Protein AF-A0A242DEE9-F1 (afdb_monomer_lite)

Sequence (255 aa):
MFSGCIQLQDLNLSGWNTSQVQDMKRMFLFSDNLSTLTLSSYFEFKNDTGLRGLLDADSRWVKDDSAAMYDSTEAFIAAHNDLAETATNHTYKIKTLDNPTAEGWGFDDKGSYMEITSYNGDPPHITVPAKIYGKPVEIDLGTVLKNQMANKTEAVTQTFKIESAGEGETPVKLVGTFKDLFARPSGSGGYTPNTTLTSADFGNADCSEIQDMSYMFCLCNTLKDLNVTGWNTSQVQDMSYMFFSCDLLKDLNVT

Secondary structure (DSSP, 8-state):
--TT-TT--EEEETT---TT----TTTTTT-TT--EEEEETT----S-------SSTTEEEEETTTTEEESSHHHHHHHHHTS-S---EEEEEEEE---GGGTTEEEEE-SSSEEEEEE-S-TTEEEE-SEETTEEEEE-HHHHSHHHHS-SSS----EEEE----TTSPPPEE-S--TTSSSEE-TTSSEE---S--EEE-TT-B-TT--B-TTTTTT-TT--EEE-TT---TT--B-TTTTTT-TT-------

Foldseek 3Di:
DCAQVCVAAEDECLVDQCQPPADQDCVCHNNANHFKYKYWLRDADHDHNNPDWAPDQQKWWAKPNNPDTHRIPVRVNVVSPPDDRDSDIIMTGIDRDPDVPCVQWDWDDPPQAIETDEGDDDLQEAEAEQHDPNHGYEYALCRHCVCQQLVADDHQHAEAYYDAQDPPGDGHEYDDELASNNWHQDPVRRTDADARHAEYYHHQYAPQHYAYLDCNCQNPCNHAYYHQENYNCVNHNYHHRNCHNVNNHDDDDHD

Radius of gyration: 24.54 Å; chains: 1; bounding box: 58×27×67 Å

pLDDT: mean 90.13, std 9.2, range [53.56, 98.56]

Structure (mmCIF, N/CA/C/O backbone):
data_AF-A0A242DEE9-F1
#
_entry.id   AF-A0A242DEE9-F1
#
loop_
_atom_site.group_PDB
_atom_site.id
_atom_site.type_symbol
_atom_site.label_atom_id
_atom_site.label_alt_id
_atom_site.label_comp_id
_atom_site.label_asym_id
_atom_site.label_entity_id
_atom_site.label_seq_id
_atom_site.pdbx_PDB_ins_code
_atom_site.Cartn_x
_atom_site.Cartn_y
_atom_site.Cartn_z
_atom_site.occupancy
_atom_site.B_iso_or_equiv
_atom_site.auth_seq_id
_atom_site.auth_comp_id
_atom_site.auth_asym_id
_atom_site.auth_atom_id
_atom_site.pdbx_PDB_model_num
ATOM 1 N N . MET A 1 1 ? -14.105 -1.099 40.316 1.00 91.12 1 MET A N 1
ATOM 2 C CA . MET A 1 1 ? -15.128 -2.163 40.423 1.00 91.12 1 MET A CA 1
ATOM 3 C C . MET A 1 1 ? -14.561 -3.509 40.004 1.00 91.12 1 MET A C 1
ATOM 5 O O . MET A 1 1 ? -14.631 -4.430 40.797 1.00 91.12 1 MET A O 1
ATOM 9 N N . PHE A 1 2 ? -13.954 -3.601 38.821 1.00 97.00 2 PHE A N 1
ATOM 10 C CA . PHE A 1 2 ? -13.239 -4.782 38.329 1.00 97.00 2 PHE A CA 1
ATOM 11 C C . PHE A 1 2 ? -11.722 -4.691 38.551 1.00 97.00 2 PHE A C 1
ATOM 13 O O . PHE A 1 2 ? -10.963 -5.452 37.973 1.00 97.00 2 PHE A O 1
ATOM 20 N N . SER A 1 3 ? -11.255 -3.748 39.375 1.00 96.69 3 SER A N 1
ATOM 21 C CA . SER A 1 3 ? -9.824 -3.592 39.626 1.00 96.69 3 SER A CA 1
ATOM 22 C C . SER A 1 3 ? -9.235 -4.873 40.223 1.00 96.69 3 SER A C 1
ATOM 24 O O . SER A 1 3 ? -9.791 -5.423 41.172 1.00 96.69 3 SER A O 1
ATOM 26 N N . GLY A 1 4 ? -8.116 -5.335 39.665 1.00 96.81 4 GLY A N 1
ATOM 27 C CA . GLY A 1 4 ? -7.438 -6.562 40.081 1.00 96.81 4 GLY A CA 1
ATOM 28 C C . GLY A 1 4 ? -8.089 -7.852 39.580 1.00 96.81 4 GLY A C 1
ATOM 29 O O . GLY A 1 4 ? -7.647 -8.936 39.963 1.00 96.81 4 GLY A O 1
ATOM 30 N N . CYS A 1 5 ? -9.108 -7.779 38.717 1.00 97.50 5 CYS A N 1
ATOM 31 C CA . CYS A 1 5 ? -9.684 -8.947 38.058 1.00 97.50 5 CYS A CA 1
ATOM 32 C C . CYS A 1 5 ? -8.754 -9.465 36.944 1.00 97.50 5 CYS A C 1
ATOM 34 O O . CYS A 1 5 ? -9.109 -9.475 35.771 1.00 97.50 5 CYS A O 1
ATOM 36 N N . ILE A 1 6 ? -7.562 -9.939 37.316 1.00 95.19 6 ILE A N 1
ATOM 37 C CA . ILE A 1 6 ? -6.488 -10.348 36.394 1.00 95.19 6 ILE A CA 1
ATOM 38 C C . ILE A 1 6 ? -6.852 -11.528 35.482 1.00 95.19 6 ILE A C 1
ATOM 40 O O . ILE A 1 6 ? -6.147 -11.782 34.519 1.00 95.19 6 ILE A O 1
ATOM 44 N N . GLN A 1 7 ? -7.918 -12.276 35.775 1.00 97.12 7 GLN A N 1
ATOM 45 C CA . GLN A 1 7 ? -8.393 -13.393 34.942 1.00 97.12 7 GLN A CA 1
ATOM 46 C C . GLN A 1 7 ? -9.595 -13.013 34.065 1.00 97.12 7 GLN A C 1
ATOM 48 O O . GLN A 1 7 ? -10.082 -13.840 33.301 1.00 97.12 7 GLN A O 1
ATOM 53 N N . LEU A 1 8 ? -10.124 -11.793 34.201 1.00 97.00 8 LEU A N 1
ATOM 54 C CA . LEU A 1 8 ? -11.303 -11.366 33.458 1.00 97.00 8 LEU A CA 1
ATOM 55 C C . LEU A 1 8 ? -10.911 -11.071 32.011 1.00 97.00 8 LEU A C 1
ATOM 57 O O . LEU A 1 8 ? -10.202 -10.104 31.756 1.00 97.00 8 LEU A O 1
ATOM 61 N N . GLN A 1 9 ? -11.383 -11.908 31.089 1.00 97.25 9 GLN A N 1
ATOM 62 C CA . GLN A 1 9 ? -11.098 -11.792 29.660 1.00 97.25 9 GLN A CA 1
ATOM 63 C C . GLN A 1 9 ? -12.263 -11.180 28.880 1.00 97.25 9 GLN A C 1
ATOM 65 O O . GLN A 1 9 ? -12.064 -10.261 28.086 1.00 97.25 9 GLN A O 1
ATOM 70 N N . ASP A 1 10 ? -13.475 -11.661 29.149 1.00 98.00 10 ASP A N 1
ATOM 71 C CA . ASP A 1 10 ? -14.701 -11.215 28.502 1.00 98.00 10 ASP A CA 1
ATOM 72 C C . ASP A 1 10 ? -15.637 -10.598 29.535 1.00 98.00 10 ASP A C 1
ATOM 74 O O . ASP A 1 10 ? -15.921 -11.193 30.579 1.00 98.00 10 ASP A O 1
ATOM 78 N N . LEU A 1 11 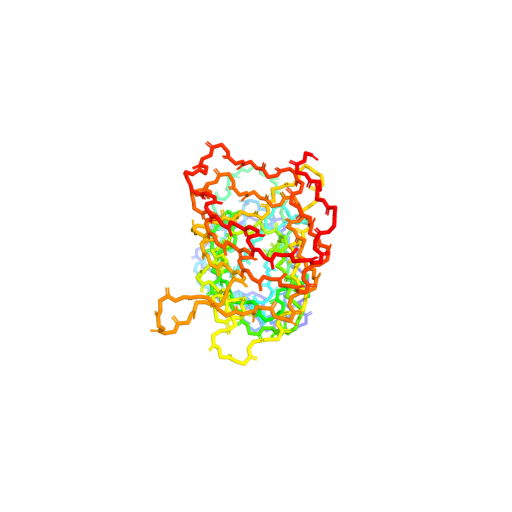? -16.145 -9.404 29.242 1.00 97.69 11 LEU A N 1
ATOM 79 C CA . LEU A 1 11 ? -17.069 -8.711 30.124 1.00 97.69 11 LEU A CA 1
ATOM 80 C C . LEU A 1 11 ? -18.249 -8.141 29.338 1.00 97.69 11 LEU A C 1
ATOM 82 O O . LEU A 1 11 ? -18.098 -7.340 28.416 1.00 97.69 11 LEU A O 1
ATOM 86 N N . ASN A 1 12 ? -19.451 -8.542 29.742 1.00 97.75 12 ASN A N 1
ATOM 87 C CA . ASN A 1 12 ? -20.695 -8.045 29.175 1.00 97.75 12 ASN A CA 1
ATOM 88 C C . ASN A 1 12 ? -21.346 -7.023 30.121 1.00 97.75 12 ASN A C 1
ATOM 90 O O . ASN A 1 12 ? -21.824 -7.379 31.196 1.00 97.75 12 ASN A O 1
ATOM 94 N N . LEU A 1 13 ? -21.381 -5.764 29.688 1.00 95.94 13 LEU A N 1
ATOM 95 C CA . LEU A 1 13 ? -22.006 -4.617 30.352 1.00 95.94 13 LEU A CA 1
ATOM 96 C C . LEU A 1 13 ? -23.177 -4.048 29.531 1.00 95.94 13 LEU A C 1
ATOM 98 O O . LEU A 1 13 ? -23.617 -2.932 29.781 1.00 95.94 13 LEU A O 1
ATOM 102 N N . SER A 1 14 ? -23.722 -4.799 28.569 1.00 95.06 14 SER A N 1
ATOM 103 C CA . SER A 1 14 ? -24.858 -4.346 27.740 1.00 95.06 14 SER A CA 1
ATOM 104 C C . SER A 1 14 ? -26.092 -3.930 28.547 1.00 95.06 14 SER A C 1
ATOM 106 O O . SER A 1 14 ? -26.856 -3.075 28.120 1.00 95.06 14 SER A O 1
ATOM 108 N N . GLY A 1 15 ? -26.292 -4.496 29.738 1.00 94.25 15 GLY A N 1
ATOM 109 C CA . GLY A 1 15 ? -27.392 -4.109 30.626 1.00 94.25 15 GLY A CA 1
ATOM 110 C C . GLY A 1 15 ? -27.139 -2.845 31.455 1.00 94.25 15 GLY A C 1
ATOM 111 O O . GLY A 1 15 ? -27.984 -2.485 32.272 1.00 94.25 15 GLY A O 1
ATOM 112 N N . TRP A 1 16 ? -25.972 -2.211 31.333 1.00 94.12 16 TRP A N 1
ATOM 113 C CA . TRP A 1 16 ? -25.558 -1.128 32.219 1.00 94.12 16 TRP A CA 1
ATOM 114 C C . TRP A 1 16 ? -25.853 0.220 31.575 1.00 94.12 16 TRP A C 1
ATOM 116 O O . TRP A 1 16 ? -25.464 0.471 30.438 1.00 94.12 16 TRP A O 1
ATOM 126 N N . ASN A 1 17 ? -26.504 1.094 32.339 1.00 92.88 17 ASN A N 1
ATOM 127 C CA . ASN A 1 17 ? -26.629 2.509 32.021 1.00 92.88 17 ASN A CA 1
ATOM 128 C C . ASN A 1 17 ? -25.762 3.286 33.008 1.00 92.88 17 ASN A C 1
ATOM 130 O O . ASN A 1 17 ? -26.022 3.276 34.214 1.00 92.88 17 ASN A O 1
ATOM 134 N N . THR A 1 18 ? -24.725 3.937 32.495 1.00 94.25 18 THR A N 1
ATOM 135 C CA . THR A 1 18 ? -23.767 4.678 33.313 1.00 94.25 18 THR A CA 1
ATOM 136 C C . THR A 1 18 ? -23.810 6.185 33.091 1.00 94.25 18 THR A C 1
ATOM 138 O O . THR A 1 18 ? -22.989 6.895 33.668 1.00 94.25 18 THR A O 1
ATOM 141 N N . SER A 1 19 ? -24.807 6.693 32.358 1.00 90.25 19 SER A N 1
ATOM 142 C CA . SER A 1 19 ? -25.003 8.131 32.091 1.00 90.25 19 SER A CA 1
ATOM 143 C C . SER A 1 19 ? -25.010 9.003 33.359 1.00 90.25 19 SER A C 1
ATOM 145 O O . SER A 1 19 ? -24.585 10.155 33.338 1.00 90.25 19 SER A O 1
ATOM 147 N N . GLN A 1 20 ? -25.453 8.452 34.497 1.00 93.94 20 GLN A N 1
ATOM 148 C CA . GLN A 1 20 ? -25.509 9.157 35.786 1.00 93.94 20 GLN A CA 1
ATOM 149 C C . GLN A 1 20 ? -24.255 8.974 36.655 1.00 93.94 20 GLN A C 1
ATOM 151 O O . GLN A 1 20 ? -24.100 9.657 37.672 1.00 93.94 20 GLN A O 1
ATOM 156 N N . VAL A 1 21 ? -23.359 8.053 36.293 1.00 95.31 21 VAL A N 1
ATOM 157 C CA . VAL A 1 21 ? -22.137 7.785 37.057 1.00 95.31 21 VAL A CA 1
ATOM 158 C C . VAL A 1 21 ? -21.182 8.964 36.888 1.00 95.31 21 VAL A C 1
ATOM 160 O O . VAL A 1 21 ? -20.873 9.372 35.777 1.00 95.31 21 VAL A O 1
ATOM 163 N N . GLN A 1 22 ? -20.703 9.512 38.004 1.00 94.19 22 GLN A N 1
ATOM 164 C CA . GLN A 1 22 ? -19.813 10.681 37.998 1.00 94.19 22 GLN A CA 1
ATOM 165 C C . GLN A 1 22 ? -18.328 10.301 38.037 1.00 94.19 22 GLN A C 1
ATOM 167 O O . GLN A 1 22 ? -17.477 11.060 37.575 1.00 94.19 22 GLN A O 1
ATOM 172 N N . ASP A 1 23 ? -18.002 9.131 38.595 1.00 93.94 23 ASP A N 1
ATOM 173 C CA . ASP A 1 23 ? -16.622 8.671 38.699 1.00 93.94 23 ASP A CA 1
ATOM 174 C C . ASP A 1 23 ? -16.493 7.164 38.476 1.00 93.94 23 ASP A C 1
ATOM 176 O O . ASP A 1 23 ? -17.119 6.361 39.169 1.00 93.94 23 ASP A O 1
ATOM 180 N N . MET A 1 24 ? -15.649 6.788 37.516 1.00 96.12 24 MET A N 1
ATOM 181 C CA . MET A 1 24 ? -15.254 5.406 37.245 1.00 96.12 24 MET A CA 1
ATOM 182 C C . MET A 1 24 ? -13.744 5.206 37.354 1.00 96.12 24 MET A C 1
ATOM 184 O O . MET A 1 24 ? -13.209 4.237 36.807 1.00 96.12 24 MET A O 1
ATOM 188 N N . LYS A 1 25 ? -13.035 6.105 38.047 1.00 95.25 25 LYS A N 1
ATOM 189 C CA . LYS A 1 25 ? -11.584 6.007 38.186 1.00 95.25 25 LYS A CA 1
ATOM 190 C C . LYS A 1 25 ? -11.153 4.610 38.603 1.00 95.25 25 LYS A C 1
ATOM 192 O O . LYS A 1 25 ? -11.653 4.056 39.584 1.00 95.25 25 LYS A O 1
ATOM 197 N N . ARG A 1 26 ? -10.186 4.057 37.863 1.00 94.81 26 ARG A N 1
ATOM 198 C CA . ARG A 1 26 ? -9.591 2.737 38.140 1.00 94.81 26 ARG A CA 1
ATOM 199 C C . ARG A 1 26 ? -10.613 1.596 38.158 1.00 94.81 26 ARG A C 1
ATOM 201 O O . ARG A 1 26 ? -10.391 0.577 38.815 1.00 94.81 26 ARG A O 1
ATOM 208 N N . MET A 1 27 ? -11.739 1.738 37.461 1.00 96.69 27 MET A N 1
ATOM 209 C CA . MET A 1 27 ? -12.733 0.679 37.329 1.00 96.69 27 MET A CA 1
ATOM 210 C C . MET A 1 27 ? -12.115 -0.641 36.861 1.00 96.69 27 MET A C 1
ATOM 212 O O . MET A 1 27 ? -12.521 -1.667 37.408 1.00 96.69 27 MET A O 1
ATOM 216 N N . PHE A 1 28 ? -11.126 -0.590 35.963 1.00 97.25 28 PHE A N 1
ATOM 217 C CA . PHE A 1 28 ? -10.462 -1.737 35.333 1.00 97.25 28 PHE A CA 1
ATOM 218 C C . PHE A 1 28 ? -8.968 -1.866 35.671 1.00 97.25 28 PHE A C 1
ATOM 220 O O . PHE A 1 28 ? -8.282 -2.702 35.088 1.00 97.25 28 PHE A O 1
ATOM 227 N N . LEU A 1 29 ? -8.450 -1.090 36.628 1.00 96.00 29 LEU A N 1
ATOM 228 C CA . LEU A 1 29 ? -7.018 -1.089 36.951 1.00 96.00 29 LEU A CA 1
ATOM 229 C C . LEU A 1 29 ? -6.521 -2.503 37.309 1.00 96.00 29 LEU A C 1
ATOM 231 O O . LEU A 1 29 ? -7.105 -3.134 38.191 1.00 96.00 29 LEU A O 1
ATOM 235 N N . PHE A 1 30 ? -5.441 -2.967 36.674 1.00 95.50 30 PHE A N 1
ATOM 236 C CA . PHE A 1 30 ? -4.890 -4.332 36.793 1.00 95.50 30 PHE A CA 1
ATOM 237 C C . PHE A 1 30 ? -5.802 -5.449 36.244 1.00 95.50 30 PHE A C 1
ATOM 239 O O . PHE A 1 30 ? -5.773 -6.575 36.736 1.00 95.50 30 PHE A O 1
ATOM 246 N N . SER A 1 31 ? -6.648 -5.153 35.254 1.00 95.81 31 SER A N 1
ATOM 247 C CA . SER A 1 31 ? -7.454 -6.155 34.527 1.00 95.81 31 SER A CA 1
ATOM 248 C C . SER A 1 31 ? -6.837 -6.442 33.158 1.00 95.81 31 SER A C 1
ATOM 250 O O . SER A 1 31 ? -7.480 -6.286 32.122 1.00 95.81 31 SER A O 1
ATOM 252 N N . ASP A 1 32 ? -5.558 -6.811 33.149 1.00 92.12 32 ASP A N 1
ATOM 253 C CA . ASP A 1 32 ? -4.726 -6.770 31.939 1.00 92.12 32 ASP A CA 1
ATOM 254 C C . ASP A 1 32 ? -5.090 -7.840 30.886 1.00 92.12 32 ASP A C 1
ATOM 256 O O . ASP A 1 32 ? -4.713 -7.724 29.723 1.00 92.12 32 ASP A O 1
ATOM 260 N N . ASN A 1 33 ? -5.889 -8.845 31.260 1.00 95.12 33 ASN A N 1
ATOM 261 C CA . ASN A 1 33 ? -6.389 -9.878 30.345 1.00 95.12 33 ASN A CA 1
ATOM 262 C C . ASN A 1 33 ? -7.715 -9.518 29.657 1.00 95.12 33 ASN A C 1
ATOM 264 O O . ASN A 1 33 ? -8.146 -10.236 28.749 1.00 95.12 33 ASN A O 1
ATOM 268 N N . LEU A 1 34 ? -8.353 -8.405 30.039 1.00 96.44 34 LEU A N 1
ATOM 269 C CA . LEU A 1 34 ? -9.634 -7.996 29.471 1.00 96.44 34 LEU A CA 1
ATOM 270 C C . LEU A 1 34 ? -9.459 -7.681 27.983 1.00 96.44 34 LEU A C 1
ATOM 272 O O . LEU A 1 34 ? -8.753 -6.752 27.603 1.00 96.44 34 LEU A O 1
ATOM 276 N N . SER A 1 35 ? -10.063 -8.487 27.124 1.00 95.38 35 SER A N 1
ATOM 277 C CA . SER A 1 35 ? -9.908 -8.390 25.669 1.00 95.38 35 SER A CA 1
ATOM 278 C C . SER A 1 35 ? -11.238 -8.309 24.943 1.00 95.38 35 SER A C 1
ATOM 280 O O . SER A 1 35 ? -11.244 -7.881 23.796 1.00 95.38 35 SER A O 1
ATOM 282 N N . THR A 1 36 ? -12.357 -8.603 25.608 1.00 97.44 36 THR A N 1
ATOM 283 C CA . THR A 1 36 ? -13.693 -8.405 25.044 1.00 97.44 36 THR A CA 1
ATOM 284 C C . THR A 1 36 ? -14.571 -7.580 25.974 1.00 97.44 36 THR A C 1
ATOM 286 O O . THR A 1 36 ? -14.742 -7.908 27.150 1.00 97.44 36 THR A O 1
ATOM 289 N N . LEU A 1 37 ? -15.203 -6.548 25.420 1.00 97.50 37 LEU A N 1
ATOM 290 C CA . LEU A 1 37 ? -16.237 -5.751 26.069 1.00 97.50 37 LEU A CA 1
ATOM 291 C C . LEU A 1 37 ? -17.507 -5.776 25.228 1.00 97.50 37 LEU A C 1
ATOM 293 O O . LEU A 1 37 ? -17.470 -5.486 24.040 1.00 97.50 37 LEU A O 1
ATOM 297 N N . THR A 1 38 ? -18.644 -6.089 25.838 1.00 97.88 38 THR A N 1
ATOM 298 C CA . THR A 1 38 ? -19.953 -5.846 25.216 1.00 97.88 38 THR A CA 1
ATOM 299 C C . THR A 1 38 ? -20.642 -4.716 25.955 1.00 97.88 38 THR A C 1
ATOM 301 O O . THR A 1 38 ? -20.891 -4.841 27.150 1.00 97.88 38 THR A O 1
ATOM 304 N N . LEU A 1 39 ? -20.927 -3.620 25.261 1.00 96.75 39 LEU A N 1
ATOM 305 C CA . LEU A 1 39 ? -21.415 -2.366 25.831 1.00 96.75 39 LEU A CA 1
ATOM 306 C C . LEU A 1 39 ? -22.706 -1.945 25.131 1.00 96.75 39 LEU A C 1
ATOM 308 O O . LEU A 1 39 ? -22.873 -2.219 23.945 1.00 96.75 39 LEU A O 1
ATOM 312 N N . SER A 1 40 ? -23.603 -1.269 25.842 1.00 95.06 40 SER A N 1
ATOM 313 C CA . SER A 1 40 ? -24.723 -0.562 25.209 1.00 95.06 40 SER A CA 1
ATOM 314 C C . SER A 1 40 ? -24.328 0.877 24.894 1.00 95.06 40 SER A C 1
ATOM 316 O O . SER A 1 40 ? -23.392 1.396 25.496 1.00 95.06 40 SER A O 1
ATOM 318 N N . SER A 1 41 ? -25.086 1.561 24.034 1.00 92.94 41 SER A N 1
ATOM 319 C CA . SER A 1 41 ? -24.932 3.012 23.826 1.00 92.94 41 SER A CA 1
ATOM 320 C C . SER A 1 41 ? -25.173 3.860 25.090 1.00 92.94 41 SER A C 1
ATOM 322 O O . SER A 1 41 ? -24.929 5.055 25.064 1.00 92.94 41 SER A O 1
ATOM 324 N N . TYR A 1 42 ? -25.686 3.277 26.182 1.00 93.00 42 TYR A N 1
ATOM 325 C CA . TYR A 1 42 ? -25.881 3.957 27.471 1.00 93.00 42 TYR A CA 1
ATOM 326 C C . TYR A 1 42 ? -24.707 3.758 28.441 1.00 93.00 42 TYR A C 1
ATOM 328 O O . TYR A 1 42 ? -24.756 4.233 29.583 1.00 93.00 42 TYR A O 1
ATOM 336 N N . PHE A 1 43 ? -23.679 3.014 28.026 1.00 95.25 43 PHE A N 1
ATOM 337 C CA . PHE A 1 43 ? -22.451 2.863 28.785 1.00 95.25 43 PHE A CA 1
ATOM 338 C C . PHE A 1 43 ? -21.464 3.962 28.388 1.00 95.25 43 PHE A C 1
ATOM 340 O O . PHE A 1 43 ? -20.742 3.862 27.408 1.00 95.25 43 PHE A O 1
ATOM 347 N N . GLU A 1 44 ? -21.397 5.011 29.190 1.00 94.56 44 GLU A N 1
ATOM 348 C CA . GLU A 1 44 ? -20.412 6.071 29.027 1.00 94.56 44 GLU A CA 1
ATOM 349 C C . GLU A 1 44 ? -19.210 5.820 29.938 1.00 94.56 44 GLU A C 1
ATOM 351 O O . GLU A 1 44 ? -19.355 5.697 31.162 1.00 94.56 44 GLU A O 1
ATOM 356 N N . PHE A 1 45 ? -18.011 5.795 29.356 1.00 95.62 45 PHE A N 1
ATOM 357 C CA . PHE A 1 45 ? -16.764 5.825 30.116 1.00 95.62 45 PHE A CA 1
ATOM 358 C C . PHE A 1 45 ? -16.560 7.224 30.708 1.00 95.62 45 PHE A C 1
ATOM 360 O O . PHE A 1 45 ? -16.601 8.225 29.989 1.00 95.62 45 PHE A O 1
ATOM 367 N N . LYS A 1 46 ? -16.311 7.301 32.021 1.00 94.50 46 LYS A N 1
ATOM 368 C CA . LYS A 1 46 ? -16.130 8.564 32.756 1.00 94.50 46 LYS A CA 1
ATOM 369 C C . LYS A 1 46 ? -14.786 8.596 33.471 1.00 94.50 46 LYS A C 1
ATOM 371 O O . LYS A 1 46 ? -14.475 7.687 34.237 1.00 94.50 46 LYS A O 1
ATOM 376 N N . ASN A 1 47 ? -14.040 9.690 33.304 1.00 91.56 47 ASN A N 1
ATOM 377 C CA . ASN A 1 47 ? -12.670 9.834 33.812 1.00 91.56 47 ASN A CA 1
ATOM 378 C C . ASN A 1 47 ? -11.746 8.693 33.324 1.00 91.56 47 ASN A C 1
ATOM 380 O O . ASN A 1 47 ? -12.121 7.863 32.498 1.00 91.56 47 ASN A O 1
ATOM 384 N N . ASP A 1 48 ? -10.518 8.647 33.837 1.00 92.38 48 ASP A N 1
ATOM 385 C CA . ASP A 1 48 ? -9.590 7.551 33.558 1.00 92.38 48 ASP A CA 1
ATOM 386 C C . ASP A 1 48 ? -10.026 6.261 34.274 1.00 92.38 48 ASP A C 1
ATOM 388 O O . ASP A 1 48 ? -9.775 6.052 35.467 1.00 92.38 48 ASP A O 1
ATOM 392 N N . THR A 1 49 ? -10.688 5.379 33.528 1.00 94.88 49 THR A N 1
ATOM 393 C CA . THR A 1 49 ? -11.185 4.099 34.045 1.00 94.88 49 THR A CA 1
ATOM 394 C C . THR A 1 49 ? -10.078 3.079 34.324 1.00 94.88 49 THR A C 1
ATOM 396 O O . THR A 1 49 ? -10.339 2.058 34.968 1.00 94.88 49 THR A O 1
ATOM 399 N N . GLY A 1 50 ? -8.839 3.346 33.896 1.00 94.88 50 GLY A N 1
ATOM 400 C CA . GLY A 1 50 ? -7.732 2.397 33.959 1.00 94.88 50 GLY A CA 1
ATOM 401 C C . GLY A 1 50 ? -7.946 1.173 33.070 1.00 94.88 50 GLY A C 1
ATOM 402 O O . GLY A 1 50 ? -7.451 0.098 33.404 1.00 94.88 50 GLY A O 1
ATOM 403 N N . LEU A 1 51 ? -8.738 1.304 31.997 1.00 96.56 51 LEU A N 1
ATOM 404 C CA . LEU A 1 51 ? -8.866 0.256 30.991 1.00 96.56 51 LEU A CA 1
ATOM 405 C C . LEU A 1 51 ? -7.524 0.089 30.281 1.00 96.56 51 LEU A C 1
ATOM 407 O O . LEU A 1 51 ? -6.886 1.062 29.888 1.00 96.56 51 LEU A O 1
ATOM 411 N N . ARG A 1 52 ? -7.088 -1.159 30.151 1.00 94.56 52 ARG A N 1
ATOM 412 C CA . ARG A 1 52 ? -5.779 -1.491 29.597 1.00 94.56 52 ARG A CA 1
ATOM 413 C C . ARG A 1 52 ? -5.582 -0.999 28.160 1.00 94.56 52 ARG A C 1
ATOM 415 O O . ARG A 1 52 ? -6.529 -0.911 27.378 1.00 94.56 52 ARG A O 1
ATOM 422 N N . GLY A 1 53 ? -4.322 -0.758 27.808 1.00 92.81 53 GLY A N 1
ATOM 423 C CA . GLY A 1 53 ? -3.883 -0.519 26.435 1.00 92.81 53 GLY A CA 1
ATOM 424 C C . GLY A 1 53 ? -3.796 -1.799 25.593 1.00 92.81 53 GLY A C 1
ATOM 425 O O . GLY A 1 53 ? -4.011 -2.921 26.075 1.00 92.81 53 GLY A O 1
ATOM 426 N N . LEU A 1 54 ? -3.446 -1.610 24.323 1.00 89.81 54 LEU A N 1
ATOM 427 C CA . LEU A 1 54 ? -3.178 -2.677 23.358 1.00 89.81 54 LEU A CA 1
ATOM 428 C C . LEU A 1 54 ? -1.824 -3.354 23.653 1.00 89.81 54 LEU A C 1
ATOM 430 O O . LEU A 1 54 ? -0.960 -2.749 24.285 1.00 89.81 54 LEU A O 1
ATOM 434 N N . LEU A 1 55 ? -1.674 -4.631 23.274 1.00 78.50 55 LEU A N 1
ATOM 435 C CA . LEU A 1 55 ? -0.482 -5.438 23.606 1.00 78.50 55 LEU A CA 1
ATOM 436 C C . LEU A 1 55 ? 0.745 -5.046 22.777 1.00 78.50 55 LEU A C 1
ATOM 438 O O . LEU A 1 55 ? 1.864 -5.073 23.283 1.00 78.50 55 LEU A O 1
ATOM 442 N N . ASP A 1 56 ? 0.516 -4.695 21.517 1.00 78.94 56 ASP A N 1
ATOM 443 C CA . ASP A 1 56 ? 1.527 -4.401 20.509 1.00 78.94 56 ASP A CA 1
ATOM 444 C C . ASP A 1 56 ? 0.959 -3.426 19.462 1.00 78.94 56 ASP A C 1
ATOM 446 O O . ASP A 1 56 ? -0.217 -3.048 19.512 1.00 78.94 56 ASP A O 1
ATOM 450 N N . ALA A 1 57 ? 1.814 -3.000 18.529 1.00 69.88 57 ALA A N 1
ATOM 451 C CA . ALA A 1 57 ? 1.460 -2.078 17.451 1.00 69.88 57 ALA A CA 1
ATOM 452 C C . ALA A 1 57 ? 0.506 -2.686 16.405 1.00 69.88 57 ALA A C 1
ATOM 454 O O . ALA A 1 57 ? -0.037 -1.940 15.589 1.00 69.88 57 ALA A O 1
ATOM 455 N N . ASP A 1 58 ? 0.264 -3.999 16.455 1.00 74.88 58 ASP A N 1
ATOM 456 C CA . ASP A 1 58 ? -0.523 -4.759 15.474 1.00 74.88 58 ASP A CA 1
ATOM 457 C C . ASP A 1 58 ? -1.917 -5.122 16.027 1.00 74.88 58 ASP A C 1
ATOM 459 O O . ASP A 1 58 ? -2.833 -5.534 15.312 1.00 74.88 58 ASP A O 1
ATOM 463 N N . SER A 1 59 ? -2.107 -4.927 17.329 1.00 85.12 59 SER A N 1
ATOM 464 C CA . SER A 1 59 ? -3.357 -5.111 18.048 1.00 85.12 59 SER A CA 1
ATOM 465 C C . SER A 1 59 ? -4.306 -3.944 17.805 1.00 85.12 59 SER A C 1
ATOM 467 O O . SER A 1 59 ? -3.883 -2.795 17.733 1.00 85.12 59 SER A O 1
ATOM 469 N N . ARG A 1 60 ? -5.609 -4.218 17.716 1.00 88.81 60 ARG A N 1
ATOM 470 C CA . ARG A 1 60 ? -6.680 -3.215 17.594 1.00 88.81 60 ARG A CA 1
ATOM 471 C C . ARG A 1 60 ? -7.890 -3.605 18.425 1.00 88.81 60 ARG A C 1
ATOM 473 O O . ARG A 1 60 ? -8.202 -4.790 18.534 1.00 88.81 60 ARG A O 1
ATOM 480 N N . TRP A 1 61 ? -8.631 -2.619 18.933 1.00 93.19 61 TRP A N 1
ATOM 481 C CA . TRP A 1 61 ? -10.015 -2.854 19.355 1.00 93.19 61 TRP A CA 1
ATOM 482 C C . TRP A 1 61 ? -10.899 -2.936 18.113 1.00 93.19 61 TRP A C 1
ATOM 484 O O . TRP A 1 61 ? -10.990 -1.978 17.352 1.00 93.19 61 TRP A O 1
ATOM 494 N N . VAL A 1 62 ? -11.567 -4.066 17.911 1.00 90.81 62 VAL A N 1
ATOM 495 C CA . VAL A 1 62 ? -12.433 -4.330 16.758 1.00 90.81 62 VAL A CA 1
ATOM 496 C C . VAL A 1 62 ? -13.888 -4.348 17.208 1.00 90.81 62 VAL A C 1
ATOM 498 O O . VAL A 1 62 ? -14.270 -5.186 18.025 1.00 90.81 62 VAL A O 1
ATOM 501 N N . LYS A 1 63 ? -14.695 -3.434 16.664 1.00 93.00 63 LYS A N 1
ATOM 502 C CA . LYS A 1 63 ? -16.136 -3.315 16.918 1.00 93.00 63 LYS A CA 1
ATOM 503 C C . LYS A 1 63 ? -16.929 -4.203 15.961 1.00 93.00 63 LYS A C 1
ATOM 505 O O . LYS A 1 63 ? -16.689 -4.157 14.756 1.00 93.00 63 LYS A O 1
ATOM 510 N N . ASP A 1 64 ? -17.880 -4.961 16.504 1.00 87.38 64 ASP A N 1
ATOM 511 C CA . ASP A 1 64 ? -18.899 -5.744 15.787 1.00 87.38 64 ASP A CA 1
ATOM 512 C C . ASP A 1 64 ? -18.334 -6.537 14.596 1.00 87.38 64 ASP A C 1
ATOM 514 O O . ASP A 1 64 ? -18.773 -6.375 13.462 1.00 87.38 64 ASP A O 1
ATOM 518 N N . ASP A 1 65 ? -17.307 -7.352 14.856 1.00 76.75 65 ASP A N 1
ATOM 519 C CA . ASP A 1 65 ? -16.644 -8.196 13.852 1.00 76.75 65 ASP A CA 1
ATOM 520 C C . ASP A 1 65 ? -16.208 -7.438 12.578 1.00 76.75 65 ASP A C 1
ATOM 522 O O . ASP A 1 65 ? -16.419 -7.896 11.459 1.00 76.75 65 ASP A O 1
ATOM 526 N N . SER A 1 66 ? -15.510 -6.314 12.793 1.00 71.94 66 SER A N 1
ATOM 527 C CA . SER A 1 66 ? -14.820 -5.478 11.790 1.00 71.94 66 SER A CA 1
ATOM 528 C C . SER A 1 66 ? -15.640 -4.340 11.178 1.00 71.94 66 SER A C 1
ATOM 530 O O . SER A 1 66 ? -15.207 -3.745 10.196 1.00 71.94 66 SER A O 1
ATOM 532 N N . ALA A 1 67 ? -16.764 -3.954 11.788 1.00 71.69 67 ALA A N 1
ATOM 533 C CA . ALA A 1 67 ? -17.480 -2.734 11.405 1.00 71.69 67 ALA A CA 1
ATOM 534 C C . ALA A 1 67 ? -16.656 -1.453 11.655 1.00 71.69 67 ALA A C 1
ATOM 536 O O . ALA A 1 67 ? -16.799 -0.471 10.931 1.00 71.69 67 ALA A O 1
ATOM 537 N N . ALA A 1 68 ? -15.805 -1.455 12.687 1.00 79.69 68 ALA A N 1
ATOM 538 C CA . ALA A 1 68 ? -14.815 -0.410 12.945 1.00 79.69 68 ALA A CA 1
ATOM 539 C C . ALA A 1 68 ? -13.610 -0.982 13.707 1.00 79.69 68 ALA A C 1
ATOM 541 O O . ALA A 1 68 ? -13.734 -1.989 14.412 1.00 79.69 68 ALA A O 1
ATOM 542 N N . MET A 1 69 ? -12.456 -0.326 13.587 1.00 87.50 69 MET A N 1
ATOM 543 C CA . MET A 1 69 ? -11.218 -0.685 14.282 1.00 87.50 69 MET A CA 1
ATOM 544 C C . MET A 1 69 ? -10.589 0.557 14.913 1.00 87.50 69 MET A C 1
ATOM 546 O O . MET A 1 69 ? -10.693 1.647 14.351 1.00 87.50 69 MET A O 1
ATOM 550 N N . TYR A 1 70 ? -9.954 0.386 16.072 1.00 87.88 70 TYR A N 1
ATOM 551 C CA . TYR A 1 70 ? -9.329 1.477 16.815 1.00 87.88 70 TYR A CA 1
ATOM 552 C C . TYR A 1 70 ? -7.902 1.127 17.239 1.00 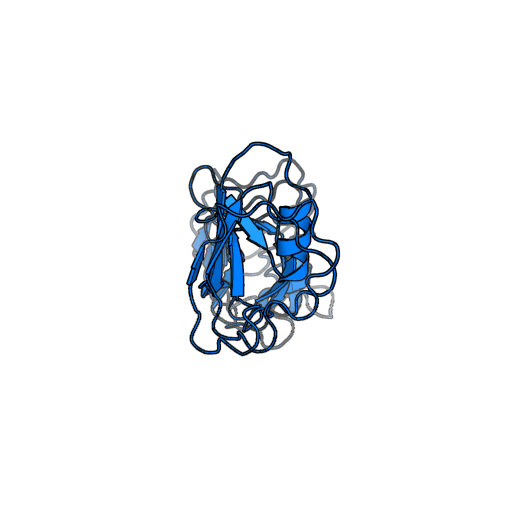87.88 70 TYR A C 1
ATOM 554 O O . TYR A 1 70 ? -7.661 0.090 17.867 1.00 87.88 70 TYR A O 1
ATOM 562 N N . ASP A 1 71 ? -6.991 2.047 16.929 1.00 84.88 71 ASP A N 1
ATOM 563 C CA . ASP A 1 71 ? -5.536 1.948 17.110 1.00 84.88 71 ASP A CA 1
ATOM 564 C C . ASP A 1 71 ? -5.076 2.256 18.538 1.00 84.88 71 ASP A C 1
ATOM 566 O O . ASP A 1 71 ? -3.906 2.090 18.874 1.00 84.88 71 ASP A O 1
ATOM 570 N N . SER A 1 72 ? -5.997 2.677 19.405 1.00 90.50 72 SER A N 1
ATOM 571 C CA . SER A 1 72 ? -5.746 2.833 20.832 1.00 90.50 72 SER A CA 1
ATOM 572 C C . SER A 1 72 ? -7.014 2.621 21.656 1.00 90.50 72 SER A C 1
ATOM 574 O O . SER A 1 72 ? -8.140 2.695 21.150 1.00 90.50 72 SER A O 1
ATOM 576 N N . THR A 1 73 ? -6.833 2.365 22.952 1.00 94.69 73 THR A N 1
ATOM 577 C CA . THR A 1 73 ? -7.952 2.271 23.898 1.00 94.69 73 THR A CA 1
ATOM 578 C C . THR A 1 73 ? -8.662 3.620 24.041 1.00 94.69 73 THR A C 1
ATOM 580 O O . THR A 1 73 ? -9.884 3.656 24.152 1.00 94.69 73 THR A O 1
ATOM 583 N N . GLU A 1 74 ? -7.935 4.734 23.953 1.00 93.81 74 GLU A N 1
ATOM 584 C CA . GLU A 1 74 ? -8.494 6.088 23.987 1.00 93.81 74 GLU A CA 1
ATOM 585 C C . GLU A 1 74 ? -9.390 6.364 22.774 1.00 93.81 74 GLU A C 1
ATOM 587 O O . GLU A 1 74 ? -10.487 6.895 22.941 1.00 93.81 74 GLU A O 1
ATOM 592 N N . ALA A 1 75 ? -8.962 5.969 21.569 1.00 91.88 75 ALA A N 1
ATOM 593 C CA . ALA A 1 75 ? -9.741 6.144 20.344 1.00 91.88 75 ALA A CA 1
ATOM 594 C C . ALA A 1 75 ? -11.031 5.314 20.371 1.00 91.88 75 ALA A C 1
ATOM 596 O O . ALA A 1 75 ? -12.101 5.818 20.030 1.00 91.88 75 ALA A O 1
ATOM 597 N N . PHE A 1 76 ? -10.942 4.064 20.837 1.00 94.75 76 PHE A N 1
ATOM 598 C CA . PHE A 1 76 ? -12.106 3.215 21.082 1.00 94.75 76 PHE A CA 1
ATOM 599 C C . PHE A 1 76 ? -13.088 3.872 22.067 1.00 94.75 76 PHE A C 1
ATOM 601 O O . PHE A 1 76 ? -14.280 3.965 21.769 1.00 94.75 76 PHE A O 1
ATOM 608 N N . ILE A 1 77 ? -12.597 4.340 23.220 1.00 96.19 77 ILE A N 1
ATOM 609 C CA . ILE A 1 77 ? -13.430 4.958 24.259 1.00 96.19 77 ILE A CA 1
ATOM 610 C C . ILE A 1 77 ? -14.124 6.216 23.730 1.00 96.19 77 ILE A C 1
ATOM 612 O O . ILE A 1 77 ? -15.330 6.365 23.922 1.00 96.19 77 ILE A O 1
ATOM 616 N N . ALA A 1 78 ? -13.383 7.101 23.058 1.00 94.69 78 ALA A N 1
ATOM 617 C CA . ALA A 1 78 ? -13.936 8.324 22.484 1.00 94.69 78 ALA A CA 1
ATOM 618 C C . ALA A 1 78 ? -15.047 8.000 21.477 1.00 94.69 78 ALA A C 1
ATOM 620 O O . ALA A 1 78 ? -16.171 8.473 21.621 1.00 94.69 78 ALA A O 1
ATOM 621 N N . ALA A 1 79 ? -14.772 7.096 20.531 1.00 94.00 79 ALA A N 1
ATOM 622 C CA . ALA A 1 79 ? -15.744 6.702 19.520 1.00 94.00 79 ALA A CA 1
ATOM 623 C C . ALA A 1 79 ? -16.990 6.016 20.103 1.00 94.00 79 ALA A C 1
ATOM 625 O O . ALA A 1 79 ? -18.074 6.161 19.545 1.00 94.00 79 ALA A O 1
ATOM 626 N N . HIS A 1 80 ? -16.856 5.254 21.195 1.00 95.19 80 HIS A N 1
ATOM 627 C CA . HIS A 1 80 ? -18.003 4.648 21.873 1.00 95.19 80 HIS A CA 1
ATOM 628 C C . HIS A 1 80 ? -18.867 5.696 22.584 1.00 95.19 80 HIS A C 1
ATOM 630 O O . HIS A 1 80 ? -20.086 5.673 22.440 1.00 95.19 80 HIS A O 1
ATOM 636 N N . ASN A 1 81 ? -18.242 6.623 23.313 1.00 94.69 81 ASN A N 1
ATOM 637 C CA . ASN A 1 81 ? -18.948 7.686 24.030 1.00 94.69 81 ASN A CA 1
ATOM 638 C C . ASN A 1 81 ? -19.669 8.672 23.090 1.00 94.69 81 ASN A C 1
ATOM 640 O O . ASN A 1 81 ? -20.642 9.291 23.507 1.00 94.69 81 ASN A O 1
ATOM 644 N N . ASP A 1 82 ? -19.214 8.802 21.841 1.00 93.38 82 ASP A N 1
ATOM 645 C CA . ASP A 1 82 ? -19.833 9.658 20.820 1.00 93.38 82 ASP A CA 1
ATOM 646 C C . ASP A 1 82 ? -20.994 8.976 20.059 1.00 93.38 82 ASP A C 1
ATOM 648 O O . ASP A 1 82 ? -21.598 9.582 19.167 1.00 93.38 82 ASP A O 1
ATOM 652 N N . LEU A 1 83 ? -21.329 7.715 20.367 1.00 90.50 83 LEU A N 1
ATOM 653 C CA . LEU A 1 83 ? -22.447 7.022 19.723 1.00 90.50 83 LEU A CA 1
ATOM 654 C C . LEU A 1 83 ? -23.786 7.696 20.044 1.00 90.50 83 LEU A C 1
ATOM 656 O O . LEU A 1 83 ? -24.089 8.027 21.188 1.00 90.50 83 LEU A O 1
ATOM 660 N N . ALA A 1 84 ? -24.644 7.817 19.030 1.00 82.56 84 ALA A N 1
ATOM 661 C CA . ALA A 1 84 ? -26.020 8.248 19.239 1.00 82.56 84 ALA A CA 1
ATOM 662 C C . ALA A 1 84 ? -26.780 7.235 20.115 1.00 82.56 84 ALA A C 1
ATOM 664 O O . ALA A 1 84 ? -26.673 6.020 19.910 1.00 82.56 84 ALA A O 1
ATOM 665 N N . GLU A 1 85 ? -27.597 7.735 21.048 1.00 77.94 85 GLU A N 1
ATOM 666 C CA . GLU A 1 85 ? -28.451 6.915 21.914 1.00 77.94 85 GLU A CA 1
ATOM 667 C C . GLU A 1 85 ? -29.474 6.123 21.087 1.00 77.94 85 GLU A C 1
ATOM 669 O O . GLU A 1 85 ? -30.549 6.609 20.735 1.00 77.94 85 GLU A O 1
ATOM 674 N N . THR A 1 86 ? -29.127 4.883 20.754 1.00 75.25 86 THR A N 1
ATOM 675 C CA . THR A 1 86 ? -29.878 4.051 19.800 1.00 75.25 86 THR A CA 1
ATOM 676 C C . THR A 1 86 ? -30.317 2.710 20.392 1.00 75.25 86 THR A C 1
ATOM 678 O O . THR A 1 86 ? -30.926 1.902 19.696 1.00 75.25 86 THR A O 1
ATOM 681 N N . ALA A 1 87 ? -30.062 2.477 21.687 1.00 72.31 87 ALA A N 1
ATOM 682 C CA . ALA A 1 87 ? -30.321 1.219 22.396 1.00 72.31 87 ALA A CA 1
ATOM 683 C C . ALA A 1 87 ? -29.662 -0.017 21.746 1.00 72.31 87 ALA A C 1
ATOM 685 O O . ALA A 1 87 ? -30.093 -1.151 21.970 1.00 72.31 87 ALA A O 1
ATOM 686 N N . THR A 1 88 ? -28.605 0.183 20.953 1.00 83.06 88 THR A N 1
ATOM 687 C CA . THR A 1 88 ? -27.830 -0.897 20.340 1.00 83.06 88 THR A CA 1
ATOM 688 C C . THR A 1 88 ? -26.676 -1.321 21.237 1.00 83.06 88 THR A C 1
ATOM 690 O O . THR A 1 88 ? -26.030 -0.502 21.895 1.00 83.06 88 THR A O 1
ATOM 693 N N . ASN A 1 89 ? -26.410 -2.626 21.246 1.00 92.25 89 ASN A N 1
ATOM 694 C CA . ASN A 1 89 ? -25.236 -3.193 21.893 1.00 92.25 89 ASN A CA 1
ATOM 695 C C . ASN A 1 89 ? -24.125 -3.377 20.867 1.00 92.25 89 ASN A C 1
ATOM 697 O O . ASN A 1 89 ? -24.389 -3.796 19.740 1.00 92.25 89 ASN A O 1
ATOM 701 N N . HIS A 1 90 ? -22.898 -3.117 21.293 1.00 94.69 90 HIS A N 1
ATOM 702 C CA . HIS A 1 90 ? -21.697 -3.291 20.496 1.00 94.69 90 HIS A CA 1
ATOM 703 C C . HIS A 1 90 ? -20.702 -4.167 21.238 1.00 94.69 90 HIS A C 1
ATOM 705 O O . HIS A 1 90 ? -20.511 -4.023 22.449 1.00 94.69 90 HIS A O 1
ATOM 711 N N . THR A 1 91 ? -20.053 -5.063 20.505 1.00 96.69 91 THR A N 1
ATOM 712 C CA . THR A 1 91 ? -18.977 -5.892 21.041 1.00 96.69 91 THR A CA 1
ATOM 713 C C . THR A 1 91 ? -17.647 -5.400 20.496 1.00 96.69 91 THR A C 1
ATOM 715 O O . THR A 1 91 ? -17.447 -5.327 19.288 1.00 96.69 91 THR A O 1
ATOM 718 N N . TYR A 1 92 ? -16.724 -5.104 21.401 1.00 96.50 92 TYR A N 1
ATOM 719 C CA . TYR A 1 92 ? -15.360 -4.687 21.124 1.00 96.50 92 TYR A CA 1
ATOM 720 C C . TYR A 1 92 ? -14.420 -5.812 21.534 1.00 96.50 92 TYR A C 1
ATOM 722 O O . TYR A 1 92 ? -14.459 -6.249 22.683 1.00 96.50 92 TYR A O 1
ATOM 730 N N . LYS A 1 93 ? -13.592 -6.291 20.606 1.00 95.25 93 LYS A N 1
ATOM 731 C CA . LYS A 1 93 ? -12.605 -7.353 20.845 1.00 95.25 93 LYS A CA 1
ATOM 732 C C . LYS A 1 93 ? -11.215 -6.865 20.479 1.00 95.25 93 LYS A C 1
ATOM 734 O O . LYS A 1 93 ? -11.036 -6.368 19.372 1.00 95.25 93 LYS A O 1
ATOM 739 N N . ILE A 1 94 ? -10.235 -7.049 21.355 1.00 92.38 94 ILE A N 1
ATOM 740 C CA . ILE A 1 94 ? -8.831 -6.906 20.977 1.00 92.38 94 ILE A CA 1
ATOM 741 C C . ILE A 1 94 ? -8.493 -8.057 20.036 1.00 92.38 94 ILE A C 1
ATOM 743 O O . ILE A 1 94 ? -8.600 -9.225 20.409 1.00 92.38 94 ILE A O 1
ATOM 747 N N . LYS A 1 95 ? -8.097 -7.718 18.812 1.00 87.94 95 LYS A N 1
ATOM 748 C CA . LYS A 1 95 ? -7.542 -8.659 17.841 1.00 87.94 95 LYS A CA 1
ATOM 749 C C . LYS A 1 95 ? -6.157 -8.164 17.451 1.00 87.94 95 LYS A C 1
ATOM 751 O O . LYS A 1 95 ? -6.012 -6.987 17.130 1.00 87.94 95 LYS A O 1
ATOM 756 N N . THR A 1 96 ? -5.173 -9.053 17.463 1.00 79.56 96 THR A N 1
ATOM 757 C CA . THR 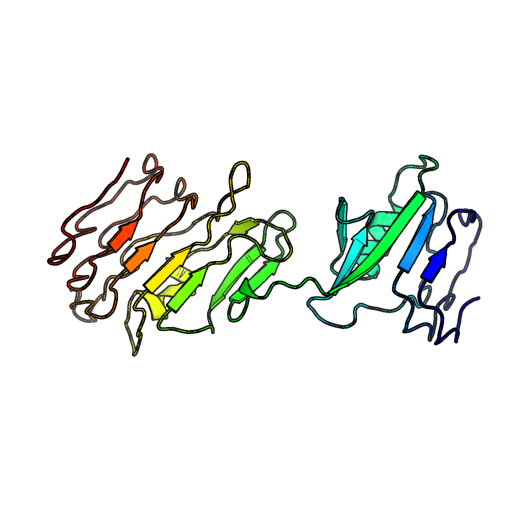A 1 96 ? -3.944 -8.850 16.694 1.00 79.56 96 THR A CA 1
ATOM 758 C C . THR A 1 96 ? -4.322 -9.065 15.241 1.00 79.56 96 THR A C 1
ATOM 760 O O . THR A 1 96 ? -4.856 -10.120 14.888 1.00 79.56 96 THR A O 1
ATOM 763 N N . LEU A 1 97 ? -4.184 -8.027 14.425 1.00 68.38 97 LEU A N 1
ATOM 764 C CA . LEU A 1 97 ? -4.443 -8.156 13.004 1.00 68.38 97 LEU A CA 1
ATOM 765 C C . LEU A 1 97 ? -3.224 -8.836 12.390 1.00 68.38 97 LEU A C 1
ATOM 767 O O . LEU A 1 97 ? -2.162 -8.229 12.294 1.00 68.38 97 LEU A O 1
ATOM 771 N N . ASP A 1 98 ? -3.387 -10.091 11.975 1.00 58.81 98 ASP A N 1
ATOM 772 C CA . ASP A 1 98 ? -2.422 -10.733 11.091 1.00 58.81 98 ASP A CA 1
ATOM 773 C C . ASP A 1 98 ? -2.348 -9.897 9.811 1.00 58.81 98 ASP A C 1
ATOM 775 O O . ASP A 1 98 ? -3.286 -9.887 9.010 1.00 58.81 98 ASP A O 1
ATOM 779 N N . ASN A 1 99 ? -1.244 -9.181 9.612 1.00 58.56 99 ASN A N 1
ATOM 780 C CA . ASN A 1 99 ? -0.916 -8.636 8.304 1.00 58.56 99 ASN A CA 1
ATOM 781 C C . ASN A 1 99 ? 0.507 -9.028 7.892 1.00 58.56 99 ASN A C 1
ATOM 783 O O . ASN A 1 99 ? 1.401 -8.180 7.863 1.00 58.56 99 ASN A O 1
ATOM 787 N N . PRO A 1 100 ? 0.734 -10.313 7.563 1.00 54.41 100 PRO A N 1
ATOM 788 C CA . PRO A 1 100 ? 2.053 -10.813 7.179 1.00 54.41 100 PRO A CA 1
ATOM 789 C C . PRO A 1 100 ? 2.621 -10.149 5.909 1.00 54.41 100 PRO A C 1
ATOM 791 O O . PRO A 1 100 ? 3.790 -10.338 5.603 1.00 54.41 100 PRO A O 1
ATOM 794 N N . THR A 1 101 ? 1.833 -9.362 5.166 1.00 57.31 101 THR A N 1
ATOM 795 C CA . THR A 1 101 ? 2.256 -8.686 3.926 1.00 57.31 101 THR A CA 1
ATOM 796 C C . THR A 1 101 ? 2.861 -7.293 4.141 1.00 57.31 101 THR A C 1
ATOM 798 O O . THR A 1 101 ? 3.447 -6.739 3.213 1.00 57.31 101 THR A O 1
ATOM 801 N N . ALA A 1 102 ? 2.782 -6.721 5.351 1.00 65.25 102 ALA A N 1
ATOM 802 C CA . ALA A 1 102 ? 3.448 -5.455 5.685 1.00 65.25 102 ALA A CA 1
ATOM 803 C C . ALA A 1 102 ? 4.890 -5.648 6.194 1.00 65.25 102 ALA A C 1
ATOM 805 O O . ALA A 1 102 ? 5.540 -4.679 6.591 1.00 65.25 102 ALA A O 1
ATOM 806 N N . GLU A 1 103 ? 5.410 -6.881 6.193 1.00 74.38 103 GLU A N 1
ATOM 807 C CA . GLU A 1 103 ? 6.775 -7.155 6.636 1.00 74.38 103 GLU A CA 1
ATOM 808 C C . GLU A 1 103 ? 7.784 -6.358 5.792 1.00 74.38 103 GLU A C 1
ATOM 810 O O . GLU A 1 103 ? 7.801 -6.418 4.563 1.00 74.38 103 GLU A O 1
ATOM 815 N N . GLY A 1 104 ? 8.612 -5.560 6.467 1.00 82.69 104 GLY A N 1
ATOM 816 C CA . GLY A 1 104 ? 9.576 -4.675 5.819 1.00 82.69 104 GLY A CA 1
ATOM 817 C C . GLY A 1 104 ? 9.011 -3.338 5.326 1.00 82.69 104 GLY A C 1
ATOM 818 O O . GLY A 1 104 ? 9.795 -2.524 4.847 1.00 82.69 104 GLY A O 1
ATOM 819 N N . TRP A 1 105 ? 7.717 -3.052 5.470 1.00 89.94 105 TRP A N 1
ATOM 820 C CA . TRP A 1 105 ? 7.122 -1.771 5.076 1.00 89.94 105 TRP A CA 1
ATOM 821 C C . TRP A 1 105 ? 6.897 -0.858 6.285 1.00 89.94 105 TRP A C 1
ATOM 823 O O . TRP A 1 105 ? 6.278 -1.253 7.269 1.00 89.94 105 TRP A O 1
ATOM 833 N N . GLY A 1 106 ? 7.376 0.385 6.207 1.00 86.56 106 GLY A N 1
ATOM 834 C CA . GLY A 1 106 ? 6.971 1.449 7.129 1.00 86.56 106 GLY A CA 1
ATOM 835 C C . GLY A 1 106 ? 5.808 2.245 6.546 1.00 86.56 106 GLY A C 1
ATOM 836 O O . GLY A 1 106 ? 5.773 2.473 5.335 1.00 86.56 106 GLY A O 1
ATOM 837 N N . PHE A 1 107 ? 4.864 2.659 7.390 1.00 89.94 107 PHE A N 1
ATOM 838 C CA . PHE A 1 107 ? 3.634 3.318 6.957 1.00 89.94 107 PHE A CA 1
ATOM 839 C C . PHE A 1 107 ? 3.068 4.275 8.013 1.00 89.94 107 PHE A C 1
ATOM 841 O O . PHE A 1 107 ? 3.297 4.097 9.209 1.00 89.94 107 PHE A O 1
ATOM 848 N N . ASP A 1 108 ? 2.280 5.242 7.545 1.00 84.25 108 ASP A N 1
ATOM 849 C CA . ASP A 1 108 ? 1.504 6.182 8.351 1.00 84.25 108 ASP A CA 1
ATOM 850 C C . ASP A 1 108 ? 0.000 5.980 8.103 1.00 84.25 108 ASP A C 1
ATOM 852 O O . ASP A 1 108 ? -0.448 5.901 6.956 1.00 84.25 108 ASP A O 1
ATOM 856 N N . ASP A 1 109 ? -0.807 5.969 9.166 1.00 84.44 109 ASP A N 1
ATOM 857 C CA . ASP A 1 109 ? -2.268 5.928 9.044 1.00 84.44 109 ASP A CA 1
ATOM 858 C C . ASP A 1 109 ? -2.835 7.322 8.727 1.00 84.44 109 ASP A C 1
ATOM 860 O O . ASP A 1 109 ? -2.720 8.255 9.527 1.00 84.44 109 ASP A O 1
ATOM 864 N N . LYS A 1 110 ? -3.478 7.471 7.562 1.00 89.12 110 LYS A N 1
ATOM 865 C CA . LYS A 1 110 ? -4.137 8.716 7.123 1.00 89.12 110 LYS A CA 1
ATOM 866 C C . LYS A 1 110 ? -5.648 8.712 7.366 1.00 89.12 110 LYS A C 1
ATOM 868 O O . LYS A 1 110 ? -6.374 9.561 6.851 1.00 89.12 110 LYS A O 1
ATOM 873 N N . GLY A 1 111 ? -6.151 7.760 8.147 1.00 83.88 111 GLY A N 1
ATOM 874 C CA . GLY A 1 111 ? -7.564 7.595 8.462 1.00 83.88 111 GLY A CA 1
ATOM 875 C C . GLY A 1 111 ? -8.264 6.669 7.472 1.00 83.88 111 GLY A C 1
ATOM 876 O O . GLY A 1 111 ? -8.670 5.574 7.862 1.00 83.88 111 GLY A O 1
ATOM 877 N N . SER A 1 112 ? -8.404 7.084 6.209 1.00 84.94 112 SER A N 1
ATOM 878 C CA . SER A 1 112 ? -9.087 6.302 5.159 1.00 84.94 112 SER A CA 1
ATOM 879 C C . SER A 1 112 ? -8.171 5.356 4.375 1.00 84.94 112 SER A C 1
ATOM 881 O O . SER A 1 112 ? -8.669 4.444 3.717 1.00 84.94 112 SER A O 1
ATOM 883 N N . TYR A 1 113 ? -6.856 5.549 4.452 1.00 91.31 113 TYR A N 1
ATOM 884 C CA . TYR A 1 113 ? -5.842 4.739 3.781 1.00 91.31 113 TYR A CA 1
ATOM 885 C C . TYR A 1 113 ? -4.545 4.719 4.597 1.00 91.31 113 TYR A C 1
ATOM 887 O O . TYR A 1 113 ? -4.371 5.514 5.525 1.00 91.31 113 TYR A O 1
ATOM 895 N N . MET A 1 114 ? -3.647 3.806 4.243 1.00 91.56 114 MET A N 1
ATOM 896 C CA . MET A 1 114 ? -2.296 3.714 4.793 1.00 91.56 114 MET A CA 1
ATOM 897 C C . MET A 1 114 ? -1.304 4.251 3.763 1.00 91.56 114 MET A C 1
ATOM 899 O O . MET A 1 114 ? -1.268 3.772 2.631 1.00 91.56 114 MET A O 1
ATOM 903 N N . GLU A 1 115 ? -0.514 5.252 4.139 1.00 96.44 115 GLU A N 1
ATOM 904 C CA . GLU A 1 115 ? 0.567 5.777 3.301 1.00 96.44 115 GLU A CA 1
ATOM 905 C C . GLU A 1 115 ? 1.839 4.983 3.587 1.00 96.44 115 GLU A C 1
ATOM 907 O O . GLU A 1 115 ? 2.327 4.998 4.715 1.00 96.44 115 GLU A O 1
ATOM 912 N N . ILE A 1 116 ? 2.401 4.303 2.588 1.00 95.44 116 ILE A N 1
ATOM 913 C CA . ILE A 1 116 ? 3.712 3.664 2.738 1.00 95.44 116 ILE A CA 1
ATOM 914 C C . ILE A 1 116 ? 4.809 4.725 2.639 1.00 95.44 116 ILE A C 1
ATOM 916 O O . ILE A 1 116 ? 4.877 5.485 1.674 1.00 95.44 116 ILE A O 1
ATOM 920 N N . THR A 1 117 ? 5.720 4.720 3.610 1.00 94.31 117 THR A N 1
ATOM 921 C CA . THR A 1 117 ? 6.778 5.729 3.761 1.00 94.31 117 THR A CA 1
ATOM 922 C C . THR A 1 117 ? 8.189 5.162 3.617 1.00 94.31 117 THR A C 1
ATOM 924 O O . THR A 1 117 ? 9.127 5.913 3.345 1.00 94.31 117 THR A O 1
ATOM 927 N N . SER A 1 118 ? 8.384 3.850 3.787 1.00 90.31 118 SER A N 1
ATOM 928 C CA . SER A 1 118 ? 9.713 3.227 3.687 1.00 90.31 118 SER A CA 1
ATOM 929 C C . SER A 1 118 ? 9.665 1.729 3.384 1.00 90.31 118 SER A C 1
ATOM 931 O O . SER A 1 118 ? 8.658 1.070 3.636 1.00 90.31 118 SER A O 1
ATOM 933 N N . TYR A 1 119 ? 10.782 1.197 2.873 1.00 89.50 119 TYR A N 1
ATOM 934 C CA . TYR A 1 119 ? 10.982 -0.229 2.613 1.00 89.50 119 TYR A CA 1
ATOM 935 C C . TYR A 1 119 ? 12.330 -0.729 3.147 1.00 89.50 119 TYR A C 1
ATOM 937 O O . TYR A 1 119 ? 13.387 -0.223 2.769 1.00 89.50 119 TYR A O 1
ATOM 945 N N . ASN A 1 120 ? 12.269 -1.762 3.983 1.00 85.62 120 ASN A N 1
ATOM 946 C CA . ASN A 1 120 ? 13.376 -2.489 4.606 1.00 85.62 120 ASN A CA 1
ATOM 947 C C . ASN A 1 120 ? 13.202 -4.021 4.461 1.00 85.62 120 ASN A C 1
ATOM 949 O O . ASN A 1 120 ? 13.766 -4.775 5.253 1.00 85.62 120 ASN A O 1
ATOM 953 N N . GLY A 1 121 ? 12.378 -4.474 3.506 1.00 83.69 121 GLY A N 1
ATOM 954 C CA . GLY A 1 121 ? 12.108 -5.894 3.243 1.00 83.69 121 GLY A CA 1
ATOM 955 C C . GLY A 1 121 ? 13.155 -6.568 2.348 1.00 83.69 121 GLY A C 1
ATOM 956 O O . GLY A 1 121 ? 14.274 -6.075 2.220 1.00 83.69 121 GLY A O 1
ATOM 957 N N . ASP A 1 122 ? 12.782 -7.689 1.716 1.00 83.75 122 ASP A N 1
ATOM 958 C CA . ASP A 1 122 ? 13.635 -8.487 0.818 1.00 83.75 122 ASP A CA 1
ATOM 959 C C . ASP A 1 122 ? 13.959 -7.734 -0.492 1.00 83.75 122 ASP A C 1
ATOM 961 O O . ASP A 1 122 ? 13.088 -7.576 -1.352 1.00 83.75 122 ASP A O 1
ATOM 965 N N . PRO A 1 123 ? 15.188 -7.229 -0.701 1.00 84.31 123 PRO A N 1
ATOM 966 C CA . PRO A 1 123 ? 15.470 -6.377 -1.857 1.00 84.31 123 PRO A CA 1
ATOM 967 C C . PRO A 1 123 ? 15.350 -7.074 -3.231 1.00 84.31 123 PRO A C 1
ATOM 969 O O . PRO A 1 123 ? 14.958 -6.405 -4.184 1.00 84.31 123 PRO A O 1
ATOM 972 N N . PRO A 1 124 ? 15.671 -8.376 -3.400 1.00 90.12 124 PRO A N 1
ATOM 973 C CA . PRO A 1 124 ? 15.450 -9.086 -4.658 1.00 90.12 124 PRO A CA 1
ATOM 974 C C . PRO A 1 124 ? 13.984 -9.254 -5.071 1.00 90.12 124 PRO A C 1
ATOM 976 O O . PRO A 1 124 ? 13.707 -9.244 -6.274 1.00 90.12 124 PRO A O 1
ATOM 979 N N . HIS A 1 125 ? 13.063 -9.408 -4.115 1.00 90.75 125 HIS A N 1
ATOM 980 C CA . HIS A 1 125 ? 11.655 -9.711 -4.385 1.00 90.75 125 HIS A CA 1
ATOM 981 C C . HIS A 1 125 ? 10.746 -8.734 -3.640 1.00 90.75 125 HIS A C 1
ATOM 983 O O . HIS A 1 125 ? 10.349 -8.954 -2.498 1.00 90.75 125 HIS A O 1
ATOM 989 N N . ILE A 1 126 ? 10.389 -7.644 -4.313 1.00 92.50 126 ILE A N 1
ATOM 990 C CA . ILE A 1 126 ? 9.547 -6.602 -3.725 1.00 92.50 126 ILE A CA 1
ATOM 991 C C . ILE A 1 126 ? 8.089 -6.904 -4.055 1.00 92.50 126 ILE A C 1
ATOM 993 O O . ILE A 1 126 ? 7.730 -7.004 -5.228 1.00 92.50 126 ILE A O 1
ATOM 997 N N . THR A 1 127 ? 7.250 -7.012 -3.023 1.00 94.06 127 THR A N 1
ATOM 998 C CA . THR A 1 127 ? 5.789 -7.095 -3.157 1.00 94.06 127 THR A CA 1
ATOM 999 C C . THR A 1 127 ? 5.138 -5.982 -2.338 1.00 94.06 127 THR A C 1
ATOM 1001 O O . THR A 1 127 ? 5.274 -5.955 -1.117 1.00 94.06 127 THR A O 1
ATOM 1004 N N . VAL A 1 128 ? 4.465 -5.047 -3.012 1.00 95.25 128 VAL A N 1
ATOM 1005 C CA . VAL A 1 128 ? 3.708 -3.962 -2.373 1.00 95.25 128 VAL A CA 1
ATOM 1006 C C . VAL A 1 128 ? 2.353 -4.511 -1.913 1.00 95.25 128 VAL A C 1
ATOM 1008 O O . VAL A 1 128 ? 1.618 -5.032 -2.761 1.00 95.25 128 VAL A O 1
ATOM 1011 N N . PRO A 1 129 ? 2.000 -4.403 -0.618 1.00 94.06 129 PRO A N 1
ATOM 1012 C CA . PRO A 1 129 ? 0.7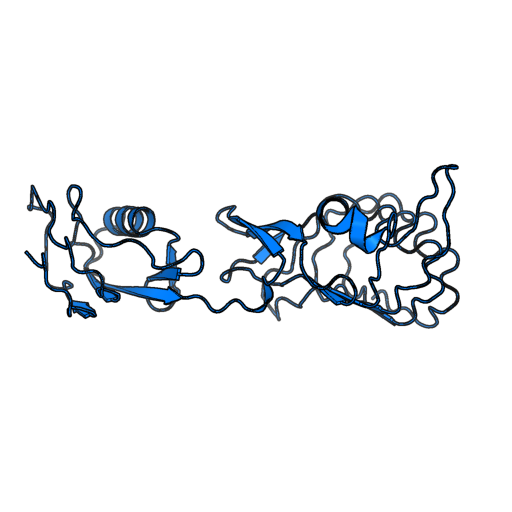43 -4.928 -0.106 1.00 94.06 129 PRO A CA 1
ATOM 1013 C C . PRO A 1 129 ? -0.450 -4.126 -0.627 1.00 94.06 129 PRO A C 1
ATOM 1015 O O . PRO A 1 129 ? -0.396 -2.899 -0.716 1.00 94.06 129 PRO A O 1
ATOM 1018 N N . ALA A 1 130 ? -1.556 -4.812 -0.919 1.00 93.19 130 ALA A N 1
ATOM 1019 C CA . ALA A 1 130 ? -2.774 -4.139 -1.377 1.00 93.19 130 ALA A CA 1
ATOM 1020 C C . ALA A 1 130 ? -3.502 -3.402 -0.246 1.00 93.19 130 ALA A C 1
ATOM 1022 O O . ALA A 1 130 ? -4.170 -2.388 -0.465 1.00 93.19 130 ALA A O 1
ATOM 1023 N N . LYS A 1 131 ? -3.387 -3.945 0.970 1.00 89.56 131 LYS A N 1
ATOM 1024 C CA . LYS A 1 131 ? -4.015 -3.424 2.179 1.00 89.56 131 LYS A CA 1
ATOM 1025 C C . LYS A 1 131 ? -3.054 -3.498 3.357 1.00 89.56 131 LYS A C 1
ATOM 1027 O O . LYS A 1 131 ? -2.325 -4.475 3.515 1.00 89.56 131 LYS A O 1
ATOM 1032 N N . ILE A 1 132 ? -3.116 -2.497 4.227 1.00 84.44 132 ILE A N 1
ATOM 1033 C CA . ILE A 1 132 ? -2.460 -2.518 5.535 1.00 84.44 132 ILE A CA 1
ATOM 1034 C C . ILE A 1 132 ? -3.535 -2.312 6.598 1.00 84.44 132 ILE A C 1
ATOM 1036 O O . ILE A 1 132 ? -4.304 -1.354 6.540 1.00 84.44 132 ILE A O 1
ATOM 1040 N N . TYR A 1 133 ? -3.660 -3.273 7.518 1.00 77.06 133 TYR A N 1
ATOM 1041 C CA . TYR A 1 133 ? -4.743 -3.320 8.513 1.00 77.06 133 TYR A CA 1
ATOM 1042 C C . TYR A 1 133 ? -6.149 -3.159 7.909 1.00 77.06 133 TYR A C 1
ATOM 1044 O O . TYR A 1 133 ? -7.012 -2.469 8.446 1.00 77.06 133 TYR A O 1
ATOM 1052 N N . GLY A 1 134 ? -6.372 -3.784 6.748 1.00 80.12 134 GLY A N 1
ATOM 1053 C CA . GLY A 1 134 ? -7.644 -3.737 6.023 1.00 80.12 134 GLY A CA 1
ATOM 1054 C C . GLY A 1 134 ? -7.921 -2.430 5.272 1.00 80.12 134 GLY A C 1
ATOM 1055 O O . GLY A 1 134 ? -8.886 -2.384 4.511 1.00 80.12 134 GLY A O 1
ATOM 1056 N N . LYS A 1 135 ? -7.084 -1.398 5.429 1.00 85.50 135 LYS A N 1
ATOM 1057 C CA . LYS A 1 135 ? -7.197 -0.137 4.689 1.00 85.50 135 LYS A CA 1
ATOM 1058 C C . LYS A 1 135 ? -6.436 -0.213 3.363 1.00 85.50 135 LYS A C 1
ATOM 1060 O O . LYS A 1 135 ? -5.393 -0.869 3.325 1.00 85.50 135 LYS A O 1
ATOM 1065 N N . PRO A 1 136 ? -6.917 0.450 2.297 1.00 93.75 136 PRO A N 1
ATOM 1066 C CA . PRO A 1 136 ? -6.172 0.553 1.046 1.00 93.75 136 PRO A CA 1
ATOM 1067 C C . PRO A 1 136 ? -4.845 1.289 1.251 1.00 93.75 136 PRO A C 1
ATOM 1069 O O . PRO A 1 136 ? -4.680 2.045 2.212 1.00 93.75 136 PRO A O 1
ATOM 1072 N N . VAL A 1 137 ? -3.913 1.060 0.332 1.00 95.88 137 VAL A N 1
ATOM 1073 C CA . VAL A 1 137 ? -2.553 1.601 0.384 1.00 95.88 137 VAL A CA 1
ATOM 1074 C C . VAL A 1 137 ? -2.361 2.704 -0.653 1.00 95.88 137 VAL A C 1
ATOM 1076 O O . VAL A 1 137 ? -2.779 2.562 -1.802 1.00 95.88 137 VAL A O 1
ATOM 1079 N N . GLU A 1 138 ? -1.677 3.773 -0.256 1.00 98.50 138 GLU A N 1
ATOM 1080 C CA . GLU A 1 138 ? -1.096 4.777 -1.152 1.00 98.50 138 GLU A CA 1
ATOM 1081 C C . GLU A 1 138 ? 0.433 4.726 -1.039 1.00 98.50 138 GLU A C 1
ATOM 1083 O O . GLU A 1 138 ? 0.979 4.588 0.060 1.00 98.50 138 GLU A O 1
ATOM 1088 N N . ILE A 1 139 ? 1.136 4.815 -2.169 1.00 98.12 139 ILE A N 1
ATOM 1089 C CA . ILE A 1 139 ? 2.601 4.787 -2.200 1.00 98.12 139 ILE A CA 1
ATOM 1090 C C . ILE A 1 139 ? 3.164 5.638 -3.343 1.00 98.12 139 ILE A C 1
ATOM 1092 O O . ILE A 1 139 ? 2.750 5.531 -4.499 1.00 98.12 139 ILE A O 1
ATOM 1096 N N . ASP A 1 140 ? 4.181 6.442 -3.029 1.00 97.75 140 ASP A N 1
ATOM 1097 C CA . ASP A 1 140 ? 5.092 7.016 -4.021 1.00 97.75 140 ASP A CA 1
ATOM 1098 C C . ASP A 1 140 ? 6.264 6.050 -4.241 1.00 97.75 140 ASP A C 1
ATOM 1100 O O . ASP A 1 140 ? 7.244 6.047 -3.489 1.00 97.75 140 ASP A O 1
ATOM 1104 N N . LEU A 1 141 ? 6.173 5.213 -5.280 1.00 95.00 141 LEU A N 1
ATOM 1105 C CA . LEU A 1 141 ? 7.221 4.237 -5.602 1.00 95.00 141 LEU A CA 1
ATOM 1106 C C . LEU A 1 141 ? 8.572 4.917 -5.871 1.00 95.00 141 LEU A C 1
ATOM 1108 O O . LEU A 1 141 ? 9.616 4.402 -5.466 1.00 95.00 141 LEU A O 1
ATOM 1112 N N . GLY A 1 142 ? 8.559 6.073 -6.538 1.00 91.38 142 GLY A N 1
ATOM 1113 C CA . GLY A 1 142 ? 9.758 6.817 -6.915 1.00 91.38 142 GLY A CA 1
ATOM 1114 C C . GLY A 1 142 ? 10.485 7.429 -5.721 1.00 91.38 142 GLY A C 1
ATOM 1115 O O . GLY A 1 142 ? 11.700 7.621 -5.784 1.00 91.38 142 GLY A O 1
ATOM 1116 N N . THR A 1 143 ? 9.771 7.696 -4.628 1.00 92.00 143 THR A N 1
ATOM 1117 C CA . THR A 1 143 ? 10.342 8.160 -3.358 1.00 92.00 143 THR A CA 1
ATOM 1118 C C . THR A 1 143 ? 10.735 6.991 -2.455 1.00 92.00 143 THR A C 1
ATOM 1120 O O . THR A 1 143 ? 11.884 6.920 -2.016 1.00 92.00 143 THR A O 1
ATOM 1123 N N . VAL A 1 144 ? 9.817 6.052 -2.209 1.00 93.12 144 VAL A N 1
ATOM 1124 C CA . VAL A 1 144 ? 9.994 4.967 -1.228 1.00 93.12 144 VAL A CA 1
ATOM 1125 C C . VAL A 1 144 ? 11.032 3.944 -1.682 1.00 93.12 144 VAL A C 1
ATOM 1127 O O . VAL A 1 144 ? 11.834 3.470 -0.879 1.00 93.12 144 VAL A O 1
ATOM 1130 N N . LEU A 1 145 ? 11.038 3.609 -2.972 1.00 89.56 145 LEU A N 1
ATOM 1131 C CA . LEU A 1 145 ? 11.840 2.512 -3.517 1.00 89.56 145 LEU A CA 1
ATOM 1132 C C . LEU A 1 145 ? 12.974 2.991 -4.425 1.00 89.56 145 LEU A C 1
ATOM 1134 O O . LEU A 1 145 ? 13.609 2.184 -5.106 1.00 89.56 145 LEU A O 1
ATOM 1138 N N . LYS A 1 146 ? 13.264 4.297 -4.440 1.00 79.44 146 LYS A N 1
ATOM 1139 C CA . LYS A 1 146 ? 14.239 4.909 -5.354 1.00 79.44 146 LYS A CA 1
ATOM 1140 C C . LYS A 1 146 ? 15.591 4.209 -5.366 1.00 79.44 146 LYS A C 1
ATOM 1142 O O . LYS A 1 146 ? 16.186 4.017 -6.421 1.00 79.44 146 LYS A O 1
ATOM 1147 N N . ASN A 1 147 ? 16.104 3.856 -4.190 1.00 76.06 147 ASN A N 1
ATOM 1148 C CA . ASN A 1 147 ? 17.444 3.286 -4.070 1.00 76.06 147 ASN A CA 1
ATOM 1149 C C . ASN A 1 147 ? 17.464 1.796 -4.451 1.00 76.06 147 ASN A C 1
ATOM 1151 O O . ASN A 1 147 ? 18.494 1.288 -4.889 1.00 76.06 147 ASN A O 1
ATOM 1155 N N . GLN A 1 148 ? 16.315 1.132 -4.344 1.00 78.62 148 GLN A N 1
ATOM 1156 C CA . GLN A 1 148 ? 16.099 -0.296 -4.526 1.00 78.62 148 GLN A CA 1
ATOM 1157 C C . GLN A 1 148 ? 15.746 -0.624 -5.980 1.00 78.62 148 GLN A C 1
ATOM 1159 O O . GLN A 1 148 ? 16.232 -1.610 -6.531 1.00 78.62 148 GLN A O 1
ATOM 1164 N N . MET A 1 149 ? 14.938 0.211 -6.636 1.00 75.50 149 MET A N 1
ATOM 1165 C CA . MET A 1 149 ? 14.497 -0.017 -8.016 1.00 75.50 149 MET A CA 1
ATOM 1166 C C . MET A 1 149 ? 15.396 0.678 -9.045 1.00 75.50 149 MET A C 1
ATOM 1168 O O . MET A 1 149 ? 15.753 0.047 -10.038 1.00 75.50 149 MET A O 1
ATOM 1172 N N . ALA A 1 150 ? 15.903 1.890 -8.765 1.00 65.56 150 ALA A N 1
ATOM 1173 C CA . ALA A 1 150 ? 16.825 2.589 -9.673 1.00 65.56 150 ALA A CA 1
ATOM 1174 C C . ALA A 1 150 ? 18.295 2.120 -9.561 1.00 65.56 150 ALA A C 1
ATOM 1176 O O . ALA A 1 150 ? 19.194 2.678 -10.197 1.00 65.56 150 ALA A O 1
ATOM 1177 N N . ASN A 1 151 ? 18.558 1.111 -8.718 1.00 63.03 151 ASN A N 1
ATOM 1178 C CA . ASN A 1 151 ? 19.811 0.355 -8.611 1.00 63.03 151 ASN A CA 1
ATOM 1179 C C . ASN A 1 151 ? 21.091 1.221 -8.648 1.00 63.03 151 ASN A C 1
ATOM 1181 O O . ASN A 1 151 ? 22.054 0.943 -9.379 1.00 63.03 151 ASN A O 1
ATOM 1185 N N . LYS A 1 152 ? 21.079 2.314 -7.868 1.00 61.69 152 LYS A N 1
ATOM 1186 C CA . LYS A 1 152 ? 22.191 3.276 -7.784 1.00 61.69 152 LYS A CA 1
ATOM 1187 C C . LYS A 1 152 ? 23.346 2.787 -6.913 1.00 61.69 152 LYS A C 1
ATOM 1189 O O . LYS A 1 152 ? 24.480 3.189 -7.151 1.00 61.69 152 LYS A O 1
ATOM 1194 N N . THR A 1 153 ? 23.084 1.882 -5.976 1.00 53.56 153 THR A N 1
ATOM 1195 C CA . THR A 1 153 ? 24.089 1.248 -5.114 1.00 53.56 153 THR A CA 1
ATOM 1196 C C . THR A 1 153 ? 23.547 -0.105 -4.658 1.00 53.56 153 THR A C 1
ATOM 1198 O O . THR A 1 153 ? 22.598 -0.141 -3.885 1.00 53.56 153 THR A O 1
ATOM 1201 N N . GLU A 1 154 ? 24.127 -1.202 -5.154 1.00 54.94 154 GLU A N 1
ATOM 1202 C CA . GLU A 1 154 ? 23.922 -2.576 -4.643 1.00 54.94 154 GLU A CA 1
ATOM 1203 C C . GLU A 1 154 ? 22.520 -3.207 -4.796 1.00 54.94 154 GLU A C 1
ATOM 1205 O O . GLU A 1 154 ? 22.284 -4.288 -4.258 1.00 54.94 154 GLU A O 1
ATOM 1210 N N . ALA A 1 155 ? 21.589 -2.614 -5.548 1.00 58.16 155 ALA A N 1
ATOM 1211 C CA . ALA A 1 155 ? 20.228 -3.143 -5.598 1.00 58.16 155 ALA A CA 1
ATOM 1212 C C . ALA A 1 155 ? 20.076 -4.370 -6.516 1.00 58.16 155 ALA A C 1
ATOM 1214 O O . ALA A 1 155 ? 20.585 -4.435 -7.637 1.00 58.16 155 ALA A O 1
ATOM 1215 N N . VAL A 1 156 ? 19.335 -5.349 -6.007 1.00 70.88 156 VAL A N 1
ATOM 1216 C CA . VAL A 1 156 ? 19.212 -6.718 -6.528 1.00 70.88 156 VAL A CA 1
ATOM 1217 C C . VAL A 1 156 ? 17.797 -7.045 -6.996 1.00 70.88 156 VAL A C 1
ATOM 1219 O O . VAL A 1 156 ? 17.526 -8.216 -7.247 1.00 70.88 156 VAL A O 1
ATOM 1222 N N . THR A 1 157 ? 16.905 -6.050 -7.111 1.00 89.56 157 THR A N 1
ATOM 1223 C CA . THR A 1 157 ? 15.501 -6.277 -7.480 1.00 89.56 157 THR A CA 1
ATOM 1224 C C . THR A 1 157 ? 15.432 -7.085 -8.771 1.00 89.56 157 THR A C 1
ATOM 1226 O O . THR A 1 157 ? 15.872 -6.636 -9.835 1.00 89.56 157 THR A O 1
ATOM 1229 N N . GLN A 1 158 ? 14.924 -8.305 -8.636 1.00 92.50 158 GLN A N 1
ATOM 1230 C CA . GLN A 1 158 ? 14.739 -9.283 -9.699 1.00 92.50 158 GLN A CA 1
ATOM 1231 C C . GLN A 1 158 ? 13.279 -9.350 -10.111 1.00 92.50 158 GLN A C 1
ATOM 1233 O O . GLN A 1 158 ? 12.986 -9.433 -11.307 1.00 92.50 158 GLN A O 1
ATOM 1238 N N . THR A 1 159 ? 12.381 -9.282 -9.129 1.00 94.56 159 THR A N 1
ATOM 1239 C CA . THR A 1 159 ? 10.937 -9.291 -9.344 1.00 94.56 159 THR A CA 1
ATOM 1240 C C . THR A 1 159 ? 10.290 -8.171 -8.544 1.00 94.56 159 THR A C 1
ATOM 1242 O O . THR A 1 159 ? 10.539 -8.038 -7.343 1.00 94.56 159 THR A O 1
ATOM 1245 N N . PHE A 1 160 ? 9.436 -7.398 -9.201 1.00 95.62 160 PHE A N 1
ATOM 1246 C CA . PHE A 1 160 ? 8.580 -6.407 -8.561 1.00 95.62 160 PHE A CA 1
ATOM 1247 C C . PHE A 1 160 ? 7.117 -6.802 -8.741 1.00 95.62 160 PHE A C 1
ATOM 1249 O O . PHE A 1 160 ? 6.710 -7.174 -9.842 1.00 95.62 160 PHE A O 1
ATOM 1256 N N . LYS A 1 161 ? 6.326 -6.706 -7.676 1.00 96.12 161 LYS A N 1
ATOM 1257 C CA . LYS A 1 161 ? 4.896 -6.991 -7.707 1.00 96.12 161 LYS A CA 1
ATOM 1258 C C . LYS A 1 161 ? 4.115 -5.988 -6.866 1.00 96.12 161 LYS A C 1
ATOM 1260 O O . LYS A 1 161 ? 4.551 -5.606 -5.784 1.00 96.12 161 LYS A O 1
ATOM 1265 N N . ILE A 1 162 ? 2.925 -5.631 -7.323 1.00 96.06 162 ILE A N 1
ATOM 1266 C CA . ILE A 1 162 ? 1.883 -5.016 -6.502 1.00 96.06 162 ILE A CA 1
ATOM 1267 C C . ILE A 1 162 ? 0.771 -6.046 -6.326 1.00 96.06 162 ILE A C 1
ATOM 1269 O O . ILE A 1 162 ? 0.300 -6.639 -7.299 1.00 96.06 162 ILE A O 1
ATOM 1273 N N . GLU A 1 163 ? 0.383 -6.319 -5.082 1.00 93.88 163 GLU A N 1
ATOM 1274 C CA . GLU A 1 163 ? -0.738 -7.215 -4.818 1.00 93.88 163 GLU A CA 1
ATOM 1275 C C . GLU A 1 163 ? -2.028 -6.658 -5.416 1.00 93.88 163 GLU A C 1
ATOM 1277 O O . GLU A 1 163 ? -2.301 -5.458 -5.362 1.00 93.88 163 GLU A O 1
ATOM 1282 N N . SER A 1 164 ? -2.858 -7.547 -5.963 1.00 90.69 164 SER A N 1
ATOM 1283 C CA . SER A 1 164 ? -4.192 -7.138 -6.376 1.00 90.69 164 SER A CA 1
ATOM 1284 C C . SER A 1 164 ? -5.073 -6.932 -5.150 1.00 90.69 164 SER A C 1
ATOM 1286 O O . SER A 1 164 ? -5.134 -7.799 -4.278 1.00 90.69 164 SER A O 1
ATOM 1288 N N . ALA A 1 165 ? -5.803 -5.818 -5.117 1.00 89.25 165 ALA A N 1
ATOM 1289 C CA . ALA A 1 165 ? -6.765 -5.552 -4.049 1.00 89.25 165 ALA A CA 1
ATOM 1290 C C . ALA A 1 165 ? -7.973 -6.505 -4.066 1.00 89.25 165 ALA A C 1
ATOM 1292 O O . ALA A 1 165 ? -8.639 -6.654 -3.044 1.00 89.25 165 ALA A O 1
ATOM 1293 N N . GLY A 1 166 ? -8.228 -7.172 -5.197 1.00 87.50 166 GLY A N 1
ATOM 1294 C CA . GLY A 1 166 ? -9.431 -7.967 -5.433 1.00 87.50 166 GLY A CA 1
ATOM 1295 C C . GLY A 1 166 ? -10.513 -7.198 -6.195 1.00 87.50 166 GLY A C 1
ATOM 1296 O O . GLY A 1 166 ? -10.439 -5.985 -6.389 1.00 87.50 166 GLY A O 1
ATOM 1297 N N . GLU A 1 167 ? -11.514 -7.927 -6.681 1.00 88.12 167 GLU A N 1
ATOM 1298 C CA . GLU A 1 167 ? -12.628 -7.358 -7.443 1.00 88.12 167 GLU A CA 1
ATOM 1299 C C . GLU A 1 167 ? -13.531 -6.500 -6.541 1.00 88.12 167 GLU A C 1
ATOM 1301 O O . GLU A 1 167 ? -13.946 -6.939 -5.471 1.00 88.12 167 GLU A O 1
ATOM 1306 N N . GLY A 1 168 ? -13.841 -5.274 -6.976 1.00 89.12 168 GLY A N 1
ATOM 1307 C CA . GLY A 1 168 ? -14.683 -4.333 -6.224 1.00 89.12 168 GLY A CA 1
ATOM 1308 C C . GLY A 1 168 ? -13.982 -3.613 -5.066 1.00 89.12 168 GLY A C 1
ATOM 1309 O O . GLY A 1 168 ? -14.607 -2.790 -4.401 1.00 89.12 168 GLY A O 1
ATOM 1310 N N . GLU A 1 169 ? -12.700 -3.890 -4.844 1.00 92.38 169 GLU A N 1
ATOM 1311 C CA . GLU A 1 169 ? -11.888 -3.283 -3.791 1.00 92.38 169 GLU A CA 1
ATOM 1312 C C . GLU A 1 169 ? -11.090 -2.087 -4.319 1.00 92.38 169 GLU A C 1
ATOM 1314 O O . GLU A 1 169 ? -10.747 -2.025 -5.502 1.00 92.38 169 GLU A O 1
ATOM 1319 N N . THR A 1 170 ? -10.770 -1.139 -3.434 1.00 95.19 170 THR A N 1
ATOM 1320 C CA . THR A 1 170 ? -9.927 0.015 -3.778 1.00 95.19 170 THR A CA 1
ATOM 1321 C C . THR A 1 170 ? -8.507 -0.463 -4.103 1.00 95.19 170 THR A C 1
ATOM 1323 O O . THR A 1 170 ? -7.862 -1.036 -3.219 1.00 95.19 170 THR A O 1
ATOM 1326 N N . PRO A 1 171 ? -7.997 -0.244 -5.330 1.00 96.62 171 PRO A N 1
ATOM 1327 C CA . PRO A 1 171 ? -6.638 -0.630 -5.690 1.00 96.62 171 PRO A CA 1
ATOM 1328 C C . PRO A 1 171 ? -5.567 0.133 -4.910 1.00 96.62 171 PRO A C 1
ATOM 1330 O O . PRO A 1 171 ? -5.837 1.187 -4.334 1.00 96.62 171 PRO A O 1
ATOM 1333 N N . VAL A 1 172 ? -4.327 -0.364 -4.956 1.00 97.50 172 VAL A N 1
ATOM 1334 C CA . VAL A 1 172 ? -3.165 0.406 -4.489 1.00 97.50 172 VAL A CA 1
ATOM 1335 C C . VAL A 1 172 ? -3.061 1.678 -5.315 1.00 97.50 172 VAL A C 1
ATOM 1337 O O . VAL A 1 172 ? -2.956 1.609 -6.542 1.00 97.50 172 VAL A O 1
ATOM 1340 N N . LYS A 1 173 ? -3.073 2.827 -4.645 1.00 98.44 173 LYS A N 1
ATOM 1341 C CA . LYS A 1 173 ? -2.937 4.125 -5.291 1.00 98.44 173 LYS A CA 1
ATOM 1342 C C . LYS A 1 173 ? -1.462 4.478 -5.449 1.00 98.44 173 LYS A C 1
ATOM 1344 O O . LYS A 1 173 ? -0.715 4.530 -4.471 1.00 98.44 173 LYS A O 1
ATOM 1349 N N . LEU A 1 174 ? -1.046 4.723 -6.686 1.00 98.25 174 LEU A N 1
ATOM 1350 C CA . LEU A 1 174 ? 0.318 5.103 -7.032 1.00 98.25 174 LEU A CA 1
ATOM 1351 C C . LEU A 1 174 ? 0.374 6.603 -7.297 1.00 98.25 174 LEU A C 1
ATOM 1353 O O . LEU A 1 174 ? -0.336 7.119 -8.159 1.00 98.25 174 LEU A O 1
ATOM 1357 N N . VAL A 1 175 ? 1.241 7.291 -6.560 1.00 98.19 175 VAL A N 1
ATOM 1358 C CA . VAL A 1 175 ? 1.425 8.744 -6.652 1.00 98.19 175 VAL A CA 1
ATOM 1359 C C . VAL A 1 175 ? 2.879 9.094 -6.981 1.00 98.19 175 VAL A C 1
ATOM 1361 O O . VAL A 1 175 ? 3.752 8.227 -7.036 1.00 98.19 175 VAL A O 1
ATOM 1364 N N . GLY A 1 176 ? 3.146 10.378 -7.228 1.00 96.50 176 GLY A N 1
ATOM 1365 C CA . GLY A 1 176 ? 4.487 10.873 -7.535 1.00 96.50 176 GLY A CA 1
ATOM 1366 C C . GLY A 1 176 ? 4.844 10.740 -9.015 1.00 96.50 176 GLY A C 1
ATOM 1367 O O . GLY A 1 176 ? 4.105 11.190 -9.893 1.00 96.50 176 GLY A O 1
ATOM 1368 N N . THR A 1 177 ? 6.019 10.180 -9.303 1.00 95.00 177 THR A N 1
ATOM 1369 C CA . THR A 1 177 ? 6.543 10.036 -10.668 1.00 95.00 177 THR A CA 1
ATOM 1370 C C . THR A 1 177 ? 7.113 8.644 -10.895 1.00 95.00 177 THR A C 1
ATOM 1372 O O . THR A 1 177 ? 7.744 8.064 -10.013 1.00 95.00 177 THR A O 1
ATOM 1375 N N . PHE A 1 178 ? 6.916 8.117 -12.103 1.00 95.56 178 PHE A N 1
ATOM 1376 C CA . PHE A 1 178 ? 7.536 6.871 -12.556 1.00 95.56 178 PHE A CA 1
ATOM 1377 C C . PHE A 1 178 ? 8.812 7.121 -13.357 1.00 95.56 178 PHE A C 1
ATOM 1379 O O . PHE A 1 178 ? 9.406 6.183 -13.899 1.00 95.56 178 PHE A O 1
ATOM 1386 N N . LYS A 1 179 ? 9.262 8.376 -13.411 1.00 94.31 179 LYS A N 1
ATOM 1387 C CA . LYS A 1 179 ? 10.514 8.728 -14.048 1.00 94.31 179 LYS A CA 1
ATOM 1388 C C . LYS A 1 179 ? 11.668 7.937 -13.445 1.00 94.31 179 LYS A C 1
ATOM 1390 O O . LYS A 1 179 ? 11.883 7.952 -12.233 1.00 94.31 179 LYS A O 1
ATOM 1395 N N . ASP A 1 180 ? 12.425 7.285 -14.318 1.00 92.00 180 ASP A N 1
ATOM 1396 C CA . ASP A 1 180 ? 13.613 6.499 -13.980 1.00 92.00 180 ASP A CA 1
ATOM 1397 C C . ASP A 1 180 ? 13.368 5.338 -12.996 1.00 92.00 180 ASP A C 1
ATOM 1399 O O . ASP A 1 180 ? 14.330 4.833 -12.420 1.00 92.00 180 ASP A O 1
ATOM 1403 N N . LEU A 1 181 ? 12.116 4.909 -12.777 1.00 92.62 181 LEU A N 1
ATOM 1404 C CA . LEU A 1 181 ? 11.757 4.066 -11.629 1.00 92.62 181 LEU A CA 1
ATOM 1405 C C . LEU A 1 181 ? 12.583 2.773 -11.526 1.00 92.62 181 LEU A C 1
ATOM 1407 O O . LEU A 1 181 ? 13.069 2.441 -10.446 1.00 92.62 181 LEU A O 1
ATOM 1411 N N . PHE A 1 182 ? 12.781 2.083 -12.651 1.00 92.88 182 PHE A N 1
ATOM 1412 C CA . PHE A 1 182 ? 13.645 0.905 -12.778 1.00 92.88 182 PHE A CA 1
ATOM 1413 C C . PHE A 1 182 ? 14.893 1.165 -13.627 1.00 92.88 182 PHE A C 1
ATOM 1415 O O . PHE A 1 182 ? 15.699 0.257 -13.839 1.00 92.88 182 PHE A O 1
ATOM 1422 N N . ALA A 1 183 ? 15.083 2.382 -14.131 1.00 91.12 183 ALA A N 1
ATOM 1423 C CA . ALA A 1 183 ? 16.291 2.727 -14.866 1.00 91.12 183 ALA A CA 1
ATOM 1424 C C . ALA A 1 183 ? 17.450 3.028 -13.917 1.00 91.12 183 ALA A C 1
ATOM 1426 O O . ALA A 1 183 ? 17.268 3.314 -12.736 1.00 91.12 183 ALA A O 1
ATOM 1427 N N . ARG A 1 184 ? 18.676 3.008 -14.449 1.00 89.06 184 ARG A N 1
ATOM 1428 C CA . ARG A 1 184 ? 19.889 3.310 -13.675 1.00 89.06 184 ARG A CA 1
ATOM 1429 C C . ARG A 1 184 ? 20.5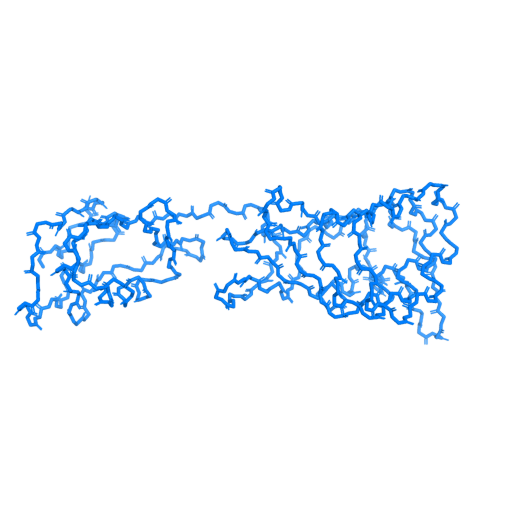57 4.581 -14.185 1.00 89.06 184 ARG A C 1
ATOM 1431 O O . ARG A 1 184 ? 21.456 4.493 -15.025 1.00 89.06 184 ARG A O 1
ATOM 1438 N N . PRO A 1 185 ? 20.150 5.771 -13.707 1.00 86.62 185 PRO A N 1
ATOM 1439 C CA . PRO A 1 185 ? 20.822 7.013 -14.063 1.00 86.62 185 PRO A CA 1
ATOM 1440 C C . PRO A 1 185 ? 22.285 6.990 -13.607 1.00 86.62 185 PRO A C 1
ATOM 1442 O O . PRO A 1 185 ? 22.576 6.757 -12.430 1.00 86.62 185 PRO A O 1
ATOM 1445 N N . SER A 1 186 ? 23.211 7.267 -14.521 1.00 84.12 186 SER A N 1
ATOM 1446 C CA . SER A 1 186 ? 24.633 7.421 -14.229 1.00 84.12 186 SER A CA 1
ATOM 1447 C C . SER A 1 186 ? 24.945 8.844 -13.756 1.00 84.12 186 SER A C 1
ATOM 1449 O O . SER A 1 186 ? 24.288 9.815 -14.134 1.00 84.12 186 SER A O 1
ATOM 1451 N N . GLY A 1 187 ? 26.018 9.004 -12.976 1.00 78.12 187 GLY A N 1
ATOM 1452 C CA . GLY A 1 187 ? 26.504 10.329 -12.565 1.00 78.12 187 GLY A CA 1
ATOM 1453 C C . GLY A 1 187 ? 26.970 11.226 -13.725 1.00 78.12 187 GLY A C 1
ATOM 1454 O O . GLY A 1 187 ? 27.176 12.416 -13.523 1.00 78.12 187 GLY A O 1
ATOM 1455 N N . SER A 1 188 ? 27.120 10.676 -14.937 1.00 82.69 188 SER A N 1
ATOM 1456 C CA . SER A 1 188 ? 27.508 11.400 -16.156 1.00 82.69 188 SER A CA 1
ATOM 1457 C C . SER A 1 188 ? 26.319 11.909 -16.985 1.00 82.69 188 SER A C 1
ATOM 1459 O O . SER A 1 188 ? 26.528 12.383 -18.099 1.00 82.69 188 SER A O 1
ATOM 1461 N N . GLY A 1 189 ? 25.087 11.800 -16.473 1.00 79.56 189 GLY A N 1
ATOM 1462 C CA . GLY A 1 189 ? 23.876 12.252 -17.169 1.00 79.56 189 GLY A CA 1
ATOM 1463 C C . GLY A 1 189 ? 23.337 11.273 -18.218 1.00 79.56 189 GLY A C 1
ATOM 1464 O O . GLY A 1 189 ? 22.543 11.676 -19.062 1.00 79.56 189 GLY A O 1
ATOM 1465 N N . GLY A 1 190 ? 23.772 10.009 -18.185 1.00 88.19 190 GLY A N 1
ATOM 1466 C CA . GLY A 1 190 ? 23.251 8.928 -19.027 1.00 88.19 190 GLY A CA 1
ATOM 1467 C C . GLY A 1 190 ? 22.561 7.841 -18.204 1.00 88.19 190 GLY A C 1
ATOM 1468 O O . GLY A 1 190 ? 22.273 8.036 -17.026 1.00 88.19 190 GLY A O 1
ATOM 1469 N N . TYR A 1 191 ? 22.345 6.676 -18.812 1.00 90.94 191 TYR A N 1
ATOM 1470 C CA . TYR A 1 191 ? 21.806 5.489 -18.143 1.00 90.94 191 TYR A CA 1
ATOM 1471 C C . TYR A 1 191 ? 22.758 4.303 -18.321 1.00 90.94 191 TYR A C 1
ATOM 1473 O O . TYR A 1 191 ? 23.419 4.185 -19.355 1.00 90.94 191 TYR A O 1
ATOM 1481 N N . THR A 1 192 ? 22.843 3.428 -17.320 1.00 90.88 192 THR A N 1
ATOM 1482 C CA . THR A 1 192 ? 23.537 2.136 -17.418 1.00 90.88 192 THR A CA 1
ATOM 1483 C C . THR A 1 192 ? 22.530 0.984 -17.483 1.00 90.88 192 THR A C 1
ATOM 1485 O O . THR A 1 192 ? 21.393 1.143 -17.038 1.00 90.88 192 THR A O 1
ATOM 1488 N N . PRO A 1 193 ? 22.917 -0.188 -18.018 1.00 91.44 193 PRO A N 1
ATOM 1489 C CA . PRO A 1 193 ? 22.040 -1.353 -18.034 1.00 91.44 193 PRO A CA 1
ATOM 1490 C C . PRO A 1 193 ? 21.546 -1.776 -16.644 1.00 91.44 193 PRO A C 1
ATOM 1492 O O . PRO A 1 193 ? 22.340 -2.018 -15.723 1.00 91.44 193 PRO A O 1
ATOM 1495 N N . ASN A 1 194 ? 20.226 -1.914 -16.511 1.00 90.62 194 ASN A N 1
ATOM 1496 C CA . ASN A 1 194 ? 19.596 -2.704 -15.464 1.00 90.62 194 ASN A CA 1
ATOM 1497 C C . ASN A 1 194 ? 19.528 -4.165 -15.928 1.00 90.62 194 ASN A C 1
ATOM 1499 O O . ASN A 1 194 ? 18.742 -4.535 -16.798 1.00 90.62 194 ASN A O 1
ATOM 1503 N N . THR A 1 195 ? 20.397 -4.986 -15.340 1.00 90.44 195 THR A N 1
ATOM 1504 C CA . THR A 1 195 ? 20.558 -6.405 -15.675 1.00 90.44 195 THR A CA 1
ATOM 1505 C C . THR A 1 195 ? 20.018 -7.339 -14.593 1.00 90.44 195 THR A C 1
ATOM 1507 O O . THR A 1 195 ? 20.365 -8.519 -14.593 1.00 90.44 195 THR A O 1
ATOM 1510 N N . THR A 1 196 ? 19.268 -6.819 -13.616 1.00 91.12 196 THR A N 1
ATOM 1511 C CA . THR A 1 196 ? 18.727 -7.626 -12.510 1.00 91.12 196 THR A CA 1
ATOM 1512 C C . THR A 1 196 ? 17.227 -7.824 -12.635 1.00 91.12 196 THR A C 1
ATOM 1514 O O . THR A 1 196 ? 16.760 -8.929 -12.379 1.00 91.12 196 THR A O 1
ATOM 1517 N N . LEU A 1 197 ? 16.477 -6.802 -13.062 1.00 93.62 197 LEU A N 1
ATOM 1518 C CA . LEU A 1 197 ? 15.023 -6.890 -13.173 1.00 93.62 197 LEU A CA 1
ATOM 1519 C C . LEU A 1 197 ? 14.633 -7.870 -14.285 1.00 93.62 197 LEU A C 1
ATOM 1521 O O . LEU A 1 197 ? 15.002 -7.686 -15.446 1.00 93.62 197 LEU A O 1
ATOM 1525 N N . THR A 1 198 ? 13.889 -8.910 -13.924 1.00 95.31 198 THR A N 1
ATOM 1526 C CA . THR A 1 198 ? 13.407 -9.948 -14.847 1.00 95.31 198 THR A CA 1
ATOM 1527 C C . THR A 1 198 ? 11.899 -9.898 -15.038 1.00 95.31 198 THR A C 1
ATOM 1529 O O . THR A 1 198 ? 11.431 -10.184 -16.142 1.00 95.31 198 THR A O 1
ATOM 1532 N N . SER A 1 199 ? 11.157 -9.486 -14.004 1.00 96.38 199 SER A N 1
ATOM 1533 C CA . SER A 1 199 ? 9.708 -9.313 -14.064 1.00 96.38 199 SER A CA 1
ATOM 1534 C C . SER A 1 199 ? 9.214 -8.118 -13.249 1.00 96.38 199 SER A C 1
ATOM 1536 O O . SER A 1 199 ? 9.785 -7.779 -12.207 1.00 96.38 199 SER A O 1
ATOM 1538 N N . ALA A 1 200 ? 8.141 -7.493 -13.727 1.00 96.06 200 ALA A N 1
ATOM 1539 C CA . ALA A 1 200 ? 7.402 -6.466 -13.005 1.00 96.06 200 ALA A CA 1
ATOM 1540 C C . ALA A 1 200 ? 5.892 -6.633 -13.240 1.00 96.06 200 ALA A C 1
ATOM 1542 O O . ALA A 1 200 ? 5.439 -6.691 -14.382 1.00 96.06 200 ALA A O 1
ATOM 1543 N N . ASP A 1 201 ? 5.116 -6.696 -12.161 1.00 97.12 201 ASP A N 1
ATOM 1544 C CA . ASP A 1 201 ? 3.662 -6.855 -12.192 1.00 97.12 201 ASP A CA 1
ATOM 1545 C C . ASP A 1 201 ? 2.989 -5.767 -11.354 1.00 97.12 201 ASP A C 1
ATOM 1547 O O . ASP A 1 201 ? 3.136 -5.727 -10.134 1.00 97.12 201 ASP A O 1
ATOM 1551 N N . PHE A 1 202 ? 2.251 -4.871 -12.005 1.00 96.00 202 PHE A N 1
ATOM 1552 C CA . PHE A 1 202 ? 1.554 -3.771 -11.333 1.00 96.00 202 PHE A CA 1
ATOM 1553 C C . PHE A 1 202 ? 0.142 -4.140 -10.868 1.00 96.00 202 PHE A C 1
ATOM 1555 O O . PHE A 1 202 ? -0.551 -3.292 -10.304 1.00 96.00 202 PHE A O 1
ATOM 1562 N N . GLY A 1 203 ? -0.289 -5.387 -11.078 1.00 92.75 203 GLY A N 1
ATOM 1563 C CA . GLY A 1 203 ? -1.616 -5.845 -10.691 1.00 92.75 203 GLY A CA 1
ATOM 1564 C C . GLY A 1 203 ? -2.715 -4.954 -11.273 1.00 92.75 203 GLY A C 1
ATOM 1565 O O . GLY A 1 203 ? -2.692 -4.611 -12.452 1.00 92.75 203 GLY A O 1
ATOM 1566 N N . ASN A 1 204 ? -3.675 -4.569 -10.430 1.00 93.75 204 ASN A N 1
ATOM 1567 C CA . ASN A 1 204 ? -4.741 -3.624 -10.771 1.00 93.75 204 ASN A CA 1
ATOM 1568 C C . ASN A 1 204 ? -4.514 -2.221 -10.180 1.00 93.75 204 ASN A C 1
ATOM 1570 O O . ASN A 1 204 ? -5.490 -1.509 -9.960 1.00 93.75 204 ASN A O 1
ATOM 1574 N N . ALA A 1 205 ? -3.266 -1.853 -9.867 1.00 96.19 205 ALA A N 1
ATOM 1575 C CA . ALA A 1 205 ? -2.946 -0.594 -9.201 1.00 96.19 205 ALA A CA 1
ATOM 1576 C C . ALA A 1 205 ? -3.447 0.637 -9.976 1.00 96.19 205 ALA A C 1
ATOM 1578 O O . ALA A 1 205 ? -3.404 0.688 -11.207 1.00 96.19 205 ALA A O 1
ATOM 1579 N N . ASP A 1 206 ? -3.887 1.652 -9.234 1.00 97.56 206 ASP A N 1
ATOM 1580 C CA . ASP A 1 206 ? -4.345 2.919 -9.790 1.00 97.56 206 ASP A CA 1
ATOM 1581 C C . ASP A 1 206 ? -3.156 3.860 -10.008 1.00 97.56 206 ASP A C 1
ATOM 1583 O O . ASP A 1 206 ? -2.597 4.415 -9.062 1.00 97.56 206 ASP A O 1
ATOM 1587 N N . CYS A 1 207 ? -2.774 4.041 -11.272 1.00 96.62 207 CYS A N 1
ATOM 1588 C CA . CYS A 1 207 ? -1.742 4.984 -11.704 1.00 96.62 207 CYS A CA 1
ATOM 1589 C C . CYS A 1 207 ? -2.317 6.242 -12.379 1.00 96.62 207 CYS A C 1
ATOM 1591 O O . CYS A 1 207 ? -1.597 6.928 -13.106 1.00 96.62 207 CYS A O 1
ATOM 1593 N N . SER A 1 208 ? -3.610 6.535 -12.199 1.00 97.69 208 SER A N 1
ATOM 1594 C CA . SER A 1 208 ? -4.312 7.589 -12.946 1.00 97.69 208 SER A CA 1
ATOM 1595 C C . SER A 1 208 ? -3.817 9.012 -12.672 1.00 97.69 208 SER A C 1
ATOM 1597 O O . SER A 1 208 ? -4.069 9.900 -13.483 1.00 97.69 208 SER A O 1
ATOM 1599 N N . GLU A 1 209 ? -3.089 9.233 -11.573 1.00 98.00 209 GLU A N 1
ATOM 1600 C CA . GLU A 1 209 ? -2.492 10.528 -11.215 1.00 98.00 209 GLU A CA 1
ATOM 1601 C C . GLU A 1 209 ? -1.055 10.711 -11.744 1.00 98.00 209 GLU A C 1
ATOM 1603 O O . GLU A 1 209 ? -0.501 11.811 -11.662 1.00 98.00 209 GLU A O 1
ATOM 1608 N N . ILE A 1 210 ? -0.436 9.663 -12.301 1.00 98.38 210 ILE A N 1
ATOM 1609 C CA . ILE A 1 210 ? 0.953 9.715 -12.771 1.00 98.38 210 ILE A CA 1
ATOM 1610 C C . ILE A 1 210 ? 1.051 10.543 -14.057 1.00 98.38 210 ILE A C 1
ATOM 1612 O O . ILE A 1 210 ? 0.380 10.269 -15.050 1.00 98.38 210 ILE A O 1
ATOM 1616 N N . GLN A 1 211 ? 1.938 11.542 -14.050 1.00 98.50 211 GLN A N 1
ATOM 1617 C CA . GLN A 1 211 ? 2.142 12.462 -15.180 1.00 98.50 211 GLN A CA 1
ATOM 1618 C C . GLN A 1 211 ? 3.431 12.194 -15.969 1.00 98.50 211 GLN A C 1
ATOM 1620 O O . GLN A 1 211 ? 3.520 12.557 -17.138 1.00 98.50 211 GLN A O 1
ATOM 1625 N N . ASP A 1 212 ? 4.433 11.561 -15.360 1.00 98.31 212 ASP A N 1
ATOM 1626 C CA . ASP A 1 212 ? 5.735 11.308 -15.987 1.00 98.31 212 ASP A CA 1
ATOM 1627 C C . ASP A 1 212 ? 6.128 9.841 -15.782 1.00 98.31 212 ASP A C 1
ATOM 1629 O O . ASP A 1 212 ? 6.355 9.402 -14.650 1.00 98.31 212 ASP A O 1
ATOM 1633 N N . MET A 1 213 ? 6.171 9.102 -16.892 1.00 97.69 213 MET A N 1
ATOM 1634 C CA . MET A 1 213 ? 6.628 7.714 -17.013 1.00 97.69 213 MET A CA 1
ATOM 1635 C C . MET A 1 213 ? 7.894 7.617 -17.885 1.00 97.69 213 MET A C 1
ATOM 1637 O O . MET A 1 213 ? 8.254 6.537 -18.364 1.00 97.69 213 MET A O 1
ATOM 1641 N N . SER A 1 214 ? 8.574 8.741 -18.135 1.00 97.31 214 SER A N 1
ATOM 1642 C CA . SER A 1 214 ? 9.772 8.777 -18.968 1.00 97.31 214 SER A CA 1
ATOM 1643 C C . SER A 1 214 ? 10.878 7.904 -18.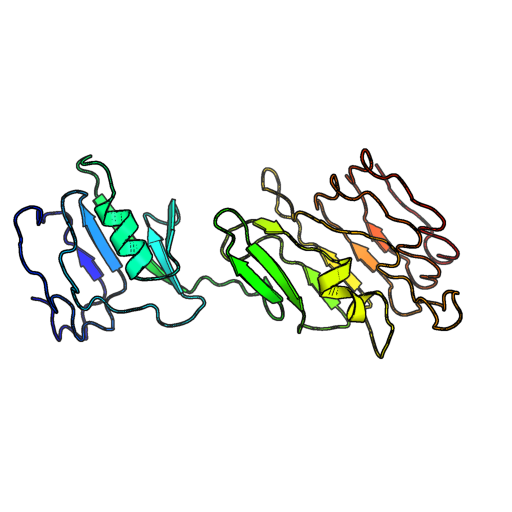375 1.00 97.31 214 SER A C 1
ATOM 1645 O O . SER A 1 214 ? 11.094 7.846 -17.167 1.00 97.31 214 SER A O 1
ATOM 1647 N N . TYR A 1 215 ? 11.577 7.175 -19.242 1.00 95.44 215 TYR A N 1
ATOM 1648 C CA . TYR A 1 215 ? 12.685 6.292 -18.876 1.00 95.44 215 TYR A CA 1
ATOM 1649 C C . TYR A 1 215 ? 12.365 5.214 -17.825 1.00 95.44 215 TYR A C 1
ATOM 1651 O O . TYR A 1 215 ? 13.298 4.582 -17.344 1.00 95.44 215 TYR A O 1
ATOM 1659 N N . MET A 1 216 ? 11.098 4.949 -17.480 1.00 95.12 216 MET A N 1
ATOM 1660 C CA . MET A 1 216 ? 10.722 4.059 -16.369 1.00 95.12 216 MET A CA 1
ATOM 1661 C C . MET A 1 216 ? 11.436 2.696 -16.393 1.00 95.12 216 MET A C 1
ATOM 1663 O O . MET A 1 216 ? 11.913 2.250 -15.354 1.00 95.12 216 MET A O 1
ATOM 1667 N N . PHE A 1 217 ? 11.567 2.074 -17.570 1.00 95.25 217 PHE A N 1
ATOM 1668 C CA . PHE A 1 217 ? 12.276 0.808 -17.795 1.00 95.25 217 PHE A CA 1
ATOM 1669 C C . PHE A 1 217 ? 13.478 0.961 -18.746 1.00 95.25 217 PHE A C 1
ATOM 1671 O O . PHE A 1 217 ? 13.926 -0.007 -19.360 1.00 95.25 217 PHE A O 1
ATOM 1678 N N . CYS A 1 218 ? 14.030 2.169 -18.894 1.00 94.69 218 CYS A N 1
ATOM 1679 C CA . CYS A 1 218 ? 15.166 2.419 -19.784 1.00 94.69 218 CYS A CA 1
ATOM 1680 C C . CYS A 1 218 ? 16.356 1.503 -19.441 1.00 94.69 218 CYS A C 1
ATOM 1682 O O . CYS A 1 218 ? 16.802 1.444 -18.293 1.00 94.69 218 CYS A O 1
ATOM 1684 N N . LEU A 1 219 ? 16.872 0.800 -20.455 1.00 94.69 219 LEU A N 1
ATOM 1685 C CA . LEU A 1 219 ? 17.940 -0.198 -20.360 1.00 94.69 219 LEU A CA 1
ATOM 1686 C C . LEU A 1 219 ? 17.654 -1.337 -19.361 1.00 94.69 219 LEU A C 1
ATOM 1688 O O . LEU A 1 219 ? 18.581 -1.880 -18.761 1.00 94.69 219 LEU A O 1
ATOM 1692 N N . CYS A 1 220 ? 16.394 -1.737 -19.174 1.00 94.25 220 CYS A N 1
ATOM 1693 C CA . CYS A 1 220 ? 16.051 -2.983 -18.479 1.00 94.25 220 CYS A CA 1
ATOM 1694 C C . CYS A 1 220 ? 16.234 -4.194 -19.408 1.00 94.25 220 CYS A C 1
ATOM 1696 O O . CYS A 1 220 ? 15.276 -4.866 -19.784 1.00 94.25 220 CYS A O 1
ATOM 1698 N N . ASN A 1 221 ? 17.479 -4.480 -19.801 1.00 92.75 221 ASN A N 1
ATOM 1699 C CA . ASN A 1 221 ? 17.793 -5.487 -20.823 1.00 92.75 221 ASN A CA 1
ATOM 1700 C C . ASN A 1 221 ? 17.418 -6.922 -20.409 1.00 92.75 221 ASN A C 1
ATOM 1702 O O . ASN A 1 221 ? 17.359 -7.797 -21.266 1.00 92.75 221 ASN A O 1
ATOM 1706 N N . THR A 1 222 ? 17.188 -7.193 -19.118 1.00 94.19 222 THR A N 1
ATOM 1707 C CA . THR A 1 222 ? 16.791 -8.522 -18.620 1.00 94.19 222 THR A CA 1
ATOM 1708 C C . THR A 1 222 ? 15.292 -8.700 -18.389 1.00 94.19 222 THR A C 1
ATOM 1710 O O . THR A 1 222 ? 14.875 -9.828 -18.112 1.00 94.19 222 THR A O 1
ATOM 1713 N N . LEU A 1 223 ? 14.494 -7.633 -18.519 1.00 95.62 223 LEU A N 1
ATOM 1714 C CA . LEU A 1 223 ? 13.048 -7.661 -18.295 1.00 95.62 223 LEU A CA 1
ATOM 1715 C C . LEU A 1 223 ? 12.368 -8.494 -19.387 1.00 95.62 223 LEU A C 1
ATOM 1717 O O . LEU A 1 223 ? 12.517 -8.207 -20.574 1.00 95.62 223 LEU A O 1
ATOM 1721 N N . LYS A 1 224 ? 11.647 -9.537 -18.974 1.00 96.25 224 LYS A N 1
ATOM 1722 C CA . LYS A 1 224 ? 10.947 -10.480 -19.860 1.00 96.25 224 LYS A CA 1
ATOM 1723 C C . LYS A 1 224 ? 9.442 -10.423 -19.678 1.00 96.25 224 LYS A C 1
ATOM 1725 O O . LYS A 1 224 ? 8.718 -10.444 -20.666 1.00 96.25 224 LYS A O 1
ATOM 1730 N N . ASP A 1 225 ? 9.010 -10.340 -18.423 1.00 95.94 225 ASP A N 1
ATOM 1731 C CA . ASP A 1 225 ? 7.606 -10.414 -18.042 1.00 95.94 225 ASP A CA 1
ATOM 1732 C C . ASP A 1 225 ? 7.179 -9.068 -17.459 1.00 95.94 225 ASP A C 1
ATOM 1734 O O . ASP A 1 225 ? 7.663 -8.646 -16.407 1.00 95.94 225 ASP A O 1
ATOM 1738 N N . LEU A 1 226 ? 6.288 -8.373 -18.157 1.00 96.75 226 LEU A N 1
ATOM 1739 C CA . LEU A 1 226 ? 5.774 -7.082 -17.724 1.00 96.75 226 LEU A CA 1
ATOM 1740 C C . LEU A 1 226 ? 4.251 -7.091 -17.791 1.00 96.75 226 LEU A C 1
ATOM 1742 O O . LEU A 1 226 ? 3.676 -7.253 -18.868 1.00 96.75 226 LEU A O 1
ATOM 1746 N N . ASN A 1 227 ? 3.613 -6.875 -16.643 1.00 95.50 227 ASN A N 1
ATOM 1747 C CA . ASN A 1 227 ? 2.175 -6.683 -16.556 1.00 95.50 227 ASN A CA 1
ATOM 1748 C C . ASN A 1 227 ? 1.840 -5.235 -16.176 1.00 95.50 227 ASN A C 1
ATOM 1750 O O . ASN A 1 227 ? 2.104 -4.794 -15.056 1.00 95.50 227 ASN A O 1
ATOM 1754 N N . VAL A 1 228 ? 1.236 -4.525 -17.130 1.00 94.19 228 VAL A N 1
ATOM 1755 C CA . VAL A 1 228 ? 0.743 -3.140 -17.012 1.00 94.19 228 VAL A CA 1
ATOM 1756 C C . VAL A 1 228 ? -0.730 -3.030 -17.428 1.00 94.19 228 VAL A C 1
ATOM 1758 O O . VAL A 1 228 ? -1.202 -1.961 -17.814 1.00 94.19 228 VAL A O 1
ATOM 1761 N N . THR A 1 229 ? -1.466 -4.146 -17.418 1.00 89.38 229 THR A N 1
ATOM 1762 C CA . THR A 1 229 ? -2.865 -4.167 -17.865 1.00 89.38 229 THR A CA 1
ATOM 1763 C C . THR A 1 229 ? -3.734 -3.255 -17.007 1.00 89.38 229 THR A C 1
ATOM 1765 O O . THR A 1 229 ? -3.608 -3.245 -15.785 1.00 89.38 229 THR A O 1
ATOM 1768 N N . GLY A 1 230 ? -4.650 -2.520 -17.640 1.00 88.12 230 GLY A N 1
ATOM 1769 C CA . GLY A 1 230 ? -5.591 -1.642 -16.939 1.00 88.12 230 GLY A CA 1
ATOM 1770 C C . GLY A 1 230 ? -5.022 -0.288 -16.504 1.00 88.12 230 GLY A C 1
ATOM 1771 O O . GLY A 1 230 ? -5.741 0.485 -15.873 1.00 88.12 230 GLY A O 1
ATOM 1772 N N . TRP A 1 231 ? -3.773 0.037 -16.854 1.00 94.12 231 TRP A N 1
ATOM 1773 C CA . TRP A 1 231 ? -3.207 1.355 -16.577 1.00 94.12 231 TRP A CA 1
ATOM 1774 C C . TRP A 1 231 ? -4.021 2.481 -17.216 1.00 94.12 231 TRP A C 1
ATOM 1776 O O . TRP A 1 231 ? -4.245 2.522 -18.427 1.00 94.12 231 TRP A O 1
ATOM 1786 N N . ASN A 1 232 ? -4.404 3.453 -16.392 1.00 94.81 232 ASN A N 1
ATOM 1787 C CA . ASN A 1 232 ? -5.001 4.692 -16.859 1.00 94.81 232 ASN A CA 1
ATOM 1788 C C . ASN A 1 232 ? -3.901 5.724 -17.126 1.00 94.81 232 ASN A C 1
ATOM 1790 O O . ASN A 1 232 ? -3.411 6.378 -16.210 1.00 94.81 232 ASN A O 1
ATOM 1794 N N . THR A 1 233 ? -3.548 5.905 -18.396 1.00 95.50 233 THR A N 1
ATOM 1795 C CA . THR A 1 233 ? -2.504 6.849 -18.814 1.00 95.50 233 THR A CA 1
ATOM 1796 C C . THR A 1 233 ? -3.049 8.221 -19.224 1.00 95.50 233 THR A C 1
ATOM 1798 O O . THR A 1 233 ? -2.350 8.980 -19.891 1.00 95.50 233 THR A O 1
ATOM 1801 N N . SER A 1 234 ? -4.297 8.559 -18.877 1.00 97.12 234 SER A N 1
ATOM 1802 C CA . SER A 1 234 ? -4.950 9.792 -19.356 1.00 97.12 234 SER A CA 1
ATOM 1803 C C . SER A 1 234 ? -4.309 11.090 -18.852 1.00 97.12 234 SER A C 1
ATOM 1805 O O . SER A 1 234 ? -4.483 12.126 -19.491 1.00 97.12 234 SER A O 1
ATOM 1807 N N . GLN A 1 235 ? -3.576 11.039 -17.734 1.00 98.25 235 GLN A N 1
ATOM 1808 C CA . GLN A 1 235 ? -2.841 12.180 -17.175 1.00 98.25 235 GLN A CA 1
ATOM 1809 C C . GLN A 1 235 ? -1.348 12.184 -17.538 1.00 98.25 235 GLN A C 1
ATOM 1811 O O . GLN A 1 235 ? -0.652 13.153 -17.230 1.00 98.25 235 GLN A O 1
ATOM 1816 N N . VAL A 1 236 ? -0.844 11.136 -18.201 1.00 98.31 236 VAL A N 1
ATOM 1817 C CA . VAL A 1 236 ? 0.581 11.020 -18.533 1.00 98.31 236 VAL A CA 1
ATOM 1818 C C . VAL A 1 236 ? 0.942 12.016 -19.635 1.00 98.31 236 VAL A C 1
ATOM 1820 O O . VAL A 1 236 ? 0.359 12.015 -20.717 1.00 98.31 236 VAL A O 1
ATOM 1823 N N . GLN A 1 237 ? 1.931 12.860 -19.356 1.00 98.56 237 GLN A N 1
ATOM 1824 C CA . GLN A 1 237 ? 2.451 13.900 -20.243 1.00 98.56 237 GLN A CA 1
ATOM 1825 C C . GLN A 1 237 ? 3.786 13.511 -20.888 1.00 98.56 237 GLN A C 1
ATOM 1827 O O . GLN A 1 237 ? 4.087 13.994 -21.978 1.00 98.56 237 GLN A O 1
ATOM 1832 N N . ASP A 1 238 ? 4.572 12.635 -20.251 1.00 98.56 238 ASP A N 1
ATOM 1833 C CA . ASP A 1 238 ? 5.851 12.161 -20.788 1.00 98.56 238 ASP A CA 1
ATOM 1834 C C . ASP A 1 238 ? 6.008 10.636 -20.636 1.00 98.56 238 ASP A C 1
ATOM 1836 O O . ASP A 1 238 ? 5.896 10.087 -19.541 1.00 98.56 238 ASP A O 1
ATOM 1840 N N . MET A 1 239 ? 6.277 9.952 -21.753 1.00 97.50 239 MET A N 1
ATOM 1841 C CA . MET A 1 239 ? 6.622 8.519 -21.838 1.00 97.50 239 MET A CA 1
ATOM 1842 C C . MET A 1 239 ? 7.931 8.297 -22.615 1.00 97.50 239 MET A C 1
ATOM 1844 O O . MET A 1 239 ? 8.207 7.204 -23.122 1.00 97.50 239 MET A O 1
ATOM 1848 N N . SER A 1 240 ? 8.740 9.347 -22.775 1.00 98.12 240 SER A N 1
ATOM 1849 C CA . SER A 1 240 ? 9.963 9.308 -23.572 1.00 98.12 240 SER A CA 1
ATOM 1850 C C . SER A 1 240 ? 10.882 8.188 -23.091 1.00 98.12 240 SER A C 1
ATOM 1852 O O . SER A 1 240 ? 11.178 8.084 -21.904 1.00 98.12 240 SER A O 1
ATOM 1854 N N . TYR A 1 241 ? 11.344 7.345 -24.019 1.00 97.44 241 TYR A N 1
ATOM 1855 C CA . TYR A 1 241 ? 12.290 6.251 -23.753 1.00 97.44 241 TYR A CA 1
ATOM 1856 C C . TYR A 1 241 ? 11.856 5.244 -22.671 1.00 97.44 241 TYR A C 1
ATOM 1858 O O . TYR A 1 241 ? 12.707 4.524 -22.149 1.00 97.44 241 TYR A O 1
ATOM 1866 N N . MET A 1 242 ? 10.557 5.147 -22.356 1.00 96.25 242 MET A N 1
ATOM 1867 C CA . MET A 1 242 ? 10.040 4.285 -21.285 1.00 96.25 242 MET A CA 1
ATOM 1868 C C . MET A 1 242 ? 10.554 2.838 -21.372 1.00 96.25 242 MET A C 1
ATOM 1870 O O . MET A 1 242 ? 10.953 2.286 -20.356 1.00 96.25 242 MET A O 1
ATOM 1874 N N . PHE A 1 243 ? 10.624 2.267 -22.581 1.00 96.19 243 PHE A N 1
ATOM 1875 C CA . PHE A 1 243 ? 11.100 0.897 -22.845 1.00 96.19 243 PHE A CA 1
ATOM 1876 C C . PHE A 1 243 ? 12.372 0.843 -23.706 1.00 96.19 243 PHE A C 1
ATOM 1878 O O . PHE A 1 243 ? 12.638 -0.154 -24.381 1.00 96.19 243 PHE A O 1
ATOM 1885 N N . PHE A 1 244 ? 13.154 1.926 -23.750 1.00 96.38 244 PHE A N 1
ATOM 1886 C CA . PHE A 1 244 ? 14.358 1.975 -24.582 1.00 96.38 244 PHE A CA 1
ATOM 1887 C C . PHE A 1 244 ? 15.339 0.857 -24.193 1.00 96.38 244 PHE A C 1
ATOM 1889 O O . PHE A 1 244 ? 15.716 0.748 -23.028 1.00 96.38 244 PHE A O 1
ATOM 1896 N N . SER A 1 245 ? 15.748 0.039 -25.169 1.00 95.94 245 SER A N 1
ATOM 1897 C CA . SER A 1 245 ? 16.668 -1.098 -24.988 1.00 95.94 245 SER A CA 1
ATOM 1898 C C . SER A 1 245 ? 16.216 -2.137 -23.942 1.00 95.94 245 SER A C 1
ATOM 1900 O O . SER A 1 245 ? 17.029 -2.689 -23.201 1.00 95.94 245 SER A O 1
ATOM 1902 N N . CYS A 1 246 ? 14.912 -2.424 -23.877 1.00 95.62 246 CYS A N 1
ATOM 1903 C CA . CYS A 1 246 ? 14.360 -3.601 -23.188 1.00 95.62 246 CYS A CA 1
ATOM 1904 C C . CYS A 1 246 ? 14.429 -4.847 -24.092 1.00 95.62 246 CYS A C 1
ATOM 1906 O O . CYS A 1 246 ? 13.407 -5.370 -24.528 1.00 95.62 246 CYS A O 1
ATOM 1908 N N . ASP A 1 247 ? 15.639 -5.312 -24.411 1.00 93.50 247 ASP A N 1
ATOM 1909 C CA . ASP A 1 247 ? 15.880 -6.272 -25.508 1.00 93.50 247 ASP A CA 1
ATOM 1910 C C . ASP A 1 247 ? 15.217 -7.654 -25.337 1.00 93.50 247 ASP A C 1
ATOM 1912 O O . ASP A 1 247 ? 15.084 -8.404 -26.308 1.00 93.50 247 ASP A O 1
ATOM 1916 N N . LEU A 1 248 ? 14.828 -8.021 -24.109 1.00 95.88 248 LEU A N 1
ATOM 1917 C CA . LEU A 1 248 ? 14.180 -9.300 -23.802 1.00 95.88 248 LEU A CA 1
ATOM 1918 C C . LEU A 1 248 ? 12.657 -9.211 -23.625 1.00 95.88 248 LEU A C 1
ATOM 1920 O O . LEU A 1 248 ? 12.025 -10.263 -23.489 1.00 95.88 248 LEU A O 1
ATOM 1924 N N . LEU A 1 249 ? 12.067 -8.013 -23.688 1.00 94.31 249 LEU A N 1
ATOM 1925 C CA . LEU A 1 249 ? 10.620 -7.821 -23.625 1.00 94.31 249 LEU A CA 1
ATOM 1926 C C . LEU A 1 249 ? 10.013 -8.144 -24.998 1.00 94.31 249 LEU A C 1
ATOM 1928 O O . LEU A 1 249 ? 10.065 -7.334 -25.922 1.00 94.31 249 LEU A O 1
ATOM 1932 N N . LYS A 1 250 ? 9.498 -9.368 -25.153 1.00 90.56 250 LYS A N 1
ATOM 1933 C CA . LYS A 1 250 ? 9.013 -9.887 -26.447 1.00 90.56 250 LYS A CA 1
ATOM 1934 C C . LYS A 1 250 ? 7.545 -9.592 -26.714 1.00 90.56 250 LYS A C 1
ATOM 1936 O O . LYS A 1 250 ? 7.182 -9.330 -27.855 1.00 90.56 250 LYS A O 1
ATOM 1941 N N . ASP A 1 251 ? 6.739 -9.640 -25.664 1.00 87.62 251 ASP A N 1
ATOM 1942 C CA . ASP A 1 251 ? 5.297 -9.474 -25.713 1.00 87.62 251 ASP A CA 1
ATOM 1943 C C . ASP A 1 251 ? 4.897 -8.510 -24.596 1.00 87.62 251 ASP A C 1
ATOM 1945 O O . ASP A 1 251 ? 5.362 -8.632 -23.463 1.00 87.62 251 ASP A O 1
ATOM 1949 N N . LEU A 1 252 ? 4.054 -7.533 -24.922 1.00 86.19 252 LEU A N 1
ATOM 1950 C CA . LEU A 1 252 ? 3.537 -6.569 -23.960 1.00 86.19 252 LEU A CA 1
ATOM 1951 C C . LEU A 1 252 ? 2.053 -6.343 -24.237 1.00 86.19 252 LEU A C 1
ATOM 1953 O O . LEU A 1 252 ? 1.692 -5.798 -25.282 1.00 86.19 252 LEU A O 1
ATOM 1957 N N . ASN A 1 253 ? 1.201 -6.753 -23.296 1.00 85.44 253 ASN A N 1
ATOM 1958 C CA . ASN A 1 253 ? -0.206 -6.375 -23.314 1.00 85.44 253 ASN A CA 1
ATOM 1959 C C . ASN A 1 253 ? -0.392 -5.052 -22.556 1.00 85.44 253 ASN A C 1
ATOM 1961 O O . ASN A 1 253 ? -0.049 -4.959 -21.380 1.00 85.44 253 ASN A O 1
ATOM 1965 N N . VAL A 1 254 ? -0.950 -4.050 -23.236 1.00 82.50 254 VAL A N 1
ATOM 1966 C CA . VAL A 1 254 ? -1.233 -2.711 -22.683 1.00 82.50 254 VAL A CA 1
ATOM 1967 C C . VAL A 1 254 ? -2.732 -2.397 -22.625 1.00 82.50 254 VAL A C 1
ATOM 1969 O O . VAL A 1 254 ? -3.107 -1.252 -22.388 1.00 82.50 254 VAL A O 1
ATOM 1972 N N . THR A 1 255 ? -3.585 -3.392 -22.884 1.00 73.62 255 THR A N 1
ATOM 1973 C CA . THR A 1 255 ? -5.051 -3.267 -22.911 1.00 73.62 255 THR A CA 1
ATOM 1974 C C . THR A 1 255 ? -5.720 -4.216 -21.938 1.00 73.62 255 THR A C 1
ATOM 1976 O O . THR A 1 255 ? -5.221 -5.360 -21.803 1.00 73.62 255 THR A O 1
#